Protein AF-W4US09-F1 (afdb_monomer)

Secondary structure (DSSP, 8-state):
---TTTTT--HHHHHHHS-SS-----TT-----HHHHHHHHHHHT--SSS--EEEGGGTT-STT-GGGGEEESSSEEEE-SS-TTTTTS--STTPPEE-HHHHHHIIIII---TTTT-SS----HHHHHHHHHHHHHHHHHHHHHHHTT-HHHHHHHHHHHHHHS-TTTS---GGGTHHHHHHHHHHHHHHHHTT--

Radius of gyration: 19.34 Å; Cα contacts (8 Å, |Δi|>4): 196; chains: 1; bounding box: 47×56×49 Å

Solvent-accessible surface area (backbone atoms only — not comparable to full-atom values): 11657 Å² total; per-residue (Å²): 127,68,50,67,80,52,56,83,50,58,73,68,61,32,61,72,68,51,74,94,65,69,86,78,73,65,80,91,62,91,75,80,50,73,66,44,52,51,52,51,52,52,61,73,70,54,82,71,85,61,86,51,71,44,56,59,86,59,60,82,74,46,90,66,69,56,55,41,26,28,31,35,42,64,74,33,26,37,61,49,76,52,53,28,51,86,41,64,58,20,87,46,92,94,42,59,25,67,34,63,67,55,27,47,48,36,65,72,70,67,57,81,63,86,64,46,66,55,80,92,65,90,70,57,72,68,61,46,54,53,53,22,54,52,45,36,51,47,51,52,51,28,53,52,30,48,76,67,71,34,53,69,61,22,51,53,45,55,54,47,48,47,59,49,50,23,56,92,69,47,65,77,38,70,86,28,34,34,66,61,52,55,65,49,44,61,52,52,55,55,60,55,55,69,76,72,114

Foldseek 3Di:
DDFPQPPPPDDVRSVVVDDPAADFDCPPPPDFDPVNVVVVVCVVPDPPPDWDKDFPVCPCVDPSQQQQQWEDLARITTGHSGRNCVRPQQPDVNDHRYPLVSNLCCLPPPDDLPPLVDPPDDDDPVNLLVLLSSLVSLLVSLVVCVVVVNNVSSVVSVVVNCVSNPCVSRPQDVSSVNVSVVVCVVVVVVVVVVVVD

pLDDT: mean 82.59, std 12.43, range [37.38, 96.38]

Mean predicted aligned error: 7.77 Å

Organism: NCBI:txid1445607

Structure (mmCIF, N/CA/C/O backbone):
data_AF-W4US09-F1
#
_entry.id   AF-W4US09-F1
#
loop_
_atom_site.group_PDB
_atom_site.id
_atom_site.type_symbol
_atom_site.label_atom_id
_atom_site.label_alt_id
_atom_site.label_comp_id
_atom_site.label_asym_id
_atom_site.label_entity_id
_atom_site.label_seq_id
_atom_site.pdbx_PDB_ins_code
_atom_site.Cartn_x
_atom_site.Cartn_y
_atom_site.Cartn_z
_atom_site.occupancy
_atom_site.B_iso_or_equiv
_atom_site.auth_seq_id
_atom_site.auth_comp_id
_atom_site.auth_asym_id
_atom_site.auth_atom_id
_atom_site.pdbx_PDB_model_num
ATOM 1 N N . MET A 1 1 ? -10.034 -4.123 2.411 1.00 78.88 1 MET A N 1
ATOM 2 C CA . MET A 1 1 ? -9.730 -5.170 3.407 1.00 78.88 1 MET A CA 1
ATOM 3 C C . MET A 1 1 ? -10.548 -4.981 4.676 1.00 78.88 1 MET A C 1
ATOM 5 O O . MET A 1 1 ? -10.590 -3.863 5.174 1.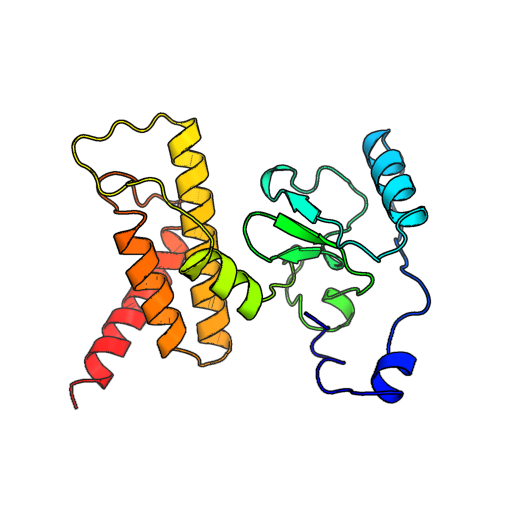00 78.88 1 MET A O 1
ATOM 9 N N . LEU A 1 2 ? -11.190 -6.045 5.169 1.00 83.19 2 LEU A N 1
ATOM 10 C CA . LEU A 1 2 ? -11.670 -6.141 6.555 1.00 83.19 2 LEU A CA 1
ATOM 11 C C . LEU A 1 2 ? -10.558 -6.738 7.433 1.00 83.19 2 LEU A C 1
ATOM 13 O O . LEU A 1 2 ? -9.786 -7.562 6.912 1.00 83.19 2 LEU A O 1
ATOM 17 N N . PRO A 1 3 ? -10.485 -6.392 8.730 1.00 84.75 3 PRO A N 1
ATOM 18 C CA . PRO A 1 3 ? -9.523 -7.004 9.634 1.00 84.75 3 PRO A CA 1
ATOM 19 C C . PRO A 1 3 ? -9.651 -8.528 9.690 1.00 84.75 3 PRO A C 1
ATOM 21 O O . PRO A 1 3 ? -10.753 -9.060 9.544 1.00 84.75 3 PRO A O 1
ATOM 24 N N . ALA A 1 4 ? -8.544 -9.237 9.907 1.00 81.31 4 ALA A N 1
ATOM 25 C CA . ALA A 1 4 ? -8.489 -10.698 9.951 1.00 81.31 4 ALA A CA 1
ATOM 26 C C . ALA A 1 4 ? -9.537 -11.289 10.907 1.00 81.31 4 ALA A C 1
ATOM 28 O O . ALA A 1 4 ? -10.217 -12.253 10.549 1.00 81.31 4 ALA A O 1
ATOM 29 N N . ALA A 1 5 ? -9.730 -10.647 12.064 1.00 82.44 5 ALA A N 1
ATOM 30 C CA . ALA A 1 5 ? -10.693 -11.055 13.082 1.00 82.44 5 ALA A CA 1
ATOM 31 C C . ALA A 1 5 ? -12.146 -11.137 12.580 1.00 82.44 5 ALA A C 1
ATOM 33 O O . ALA A 1 5 ? -12.900 -11.963 13.077 1.00 82.44 5 ALA A O 1
ATOM 34 N N . ILE A 1 6 ? -12.540 -10.333 11.583 1.00 83.75 6 ILE A N 1
ATOM 35 C CA . ILE A 1 6 ? -13.927 -10.292 11.079 1.00 83.75 6 ILE A CA 1
ATOM 36 C C . ILE A 1 6 ? -14.064 -10.566 9.585 1.00 83.75 6 ILE A C 1
ATOM 38 O O . ILE A 1 6 ? -15.170 -10.581 9.055 1.00 83.75 6 ILE A O 1
ATOM 42 N N . ARG A 1 7 ? -12.958 -10.825 8.881 1.00 85.00 7 ARG A N 1
ATOM 43 C CA . ARG A 1 7 ? -12.959 -11.057 7.427 1.00 85.00 7 ARG A CA 1
ATOM 44 C C . ARG A 1 7 ? -13.806 -12.263 7.005 1.00 85.00 7 ARG A C 1
ATOM 46 O O . ARG A 1 7 ? -14.256 -12.310 5.865 1.00 85.00 7 ARG A O 1
ATOM 53 N N . HIS A 1 8 ? -13.991 -13.233 7.897 1.00 85.94 8 HIS A N 1
ATOM 54 C CA . HIS A 1 8 ? -14.777 -14.440 7.647 1.00 85.94 8 HIS A CA 1
ATOM 55 C C . HIS A 1 8 ? -16.288 -14.245 7.872 1.00 85.94 8 HIS A C 1
ATOM 57 O O . HIS A 1 8 ? -17.073 -15.047 7.365 1.00 85.94 8 HIS A O 1
ATOM 63 N N . LEU A 1 9 ? -16.693 -13.193 8.594 1.00 88.94 9 LEU A N 1
ATOM 64 C CA . LEU A 1 9 ? -18.091 -12.914 8.921 1.00 88.94 9 LEU A CA 1
ATOM 65 C C . LEU A 1 9 ? -18.860 -12.396 7.702 1.00 88.94 9 LEU A C 1
ATOM 67 O O . LEU A 1 9 ? -18.300 -11.748 6.812 1.00 88.94 9 LEU A O 1
ATOM 71 N N . LYS A 1 10 ? -20.170 -12.663 7.663 1.00 90.94 10 LYS A N 1
ATOM 72 C CA . LYS A 1 10 ? -21.069 -12.234 6.579 1.00 90.94 10 LYS A CA 1
ATOM 73 C C . LYS A 1 10 ? -22.426 -11.796 7.127 1.00 90.94 10 LYS A C 1
ATOM 75 O O . LYS A 1 10 ? -22.808 -12.165 8.231 1.00 90.94 10 LYS A O 1
ATOM 80 N N . GLY A 1 11 ? -23.169 -11.028 6.330 1.00 91.00 11 GLY A N 1
ATOM 81 C CA . GLY A 1 11 ? -24.542 -10.632 6.658 1.00 91.00 11 GLY A CA 1
ATOM 82 C C . GLY A 1 11 ? -24.635 -9.846 7.967 1.00 91.00 11 GLY A C 1
ATOM 83 O O . GLY A 1 11 ? -23.863 -8.911 8.189 1.00 91.00 11 GLY A O 1
ATOM 84 N N . ASP A 1 12 ? -25.579 -10.228 8.822 1.00 89.31 12 ASP A N 1
ATOM 85 C CA . ASP A 1 12 ? -25.846 -9.528 10.081 1.00 89.31 12 ASP A CA 1
ATOM 86 C C . ASP A 1 12 ? -24.741 -9.731 11.128 1.00 89.31 12 ASP A C 1
ATOM 88 O O . ASP A 1 12 ? -24.473 -8.821 11.907 1.00 89.31 12 ASP A O 1
ATOM 92 N N . GLU A 1 13 ? -24.017 -10.854 11.096 1.00 86.75 13 GLU A N 1
ATOM 93 C CA . GLU A 1 13 ? -22.854 -11.066 11.971 1.00 86.75 13 GLU A CA 1
ATOM 94 C C . GLU A 1 13 ? -21.755 -10.042 11.695 1.00 86.75 13 GLU A C 1
ATOM 96 O O . GLU A 1 13 ? -21.187 -9.468 12.622 1.00 86.75 13 GLU A O 1
ATOM 101 N N . LEU A 1 14 ? -21.490 -9.765 10.413 1.00 86.31 14 LEU A N 1
ATOM 102 C CA . LEU A 1 14 ? -20.533 -8.733 10.034 1.00 86.31 14 LEU A CA 1
ATOM 103 C C . LEU A 1 14 ? -21.013 -7.362 10.509 1.00 86.31 14 LEU A C 1
ATOM 105 O O . LEU A 1 14 ? -20.221 -6.628 11.082 1.00 86.31 14 LEU A O 1
ATOM 109 N N . ARG A 1 15 ? -22.294 -7.030 10.300 1.00 85.38 15 ARG A N 1
ATOM 110 C CA . ARG A 1 15 ? -22.869 -5.744 10.731 1.00 85.38 15 ARG A CA 1
ATOM 111 C C . ARG A 1 15 ? -22.707 -5.523 12.231 1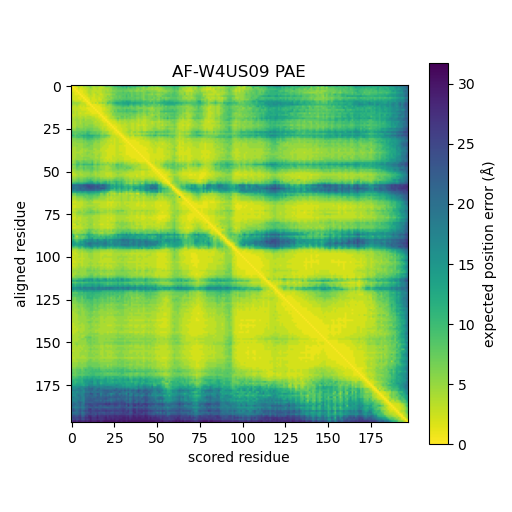.00 85.38 15 ARG A C 1
ATOM 113 O O . ARG A 1 15 ? -22.274 -4.450 12.623 1.00 85.38 15 ARG A O 1
ATOM 120 N N . ASN A 1 16 ? -22.985 -6.547 13.032 1.00 86.56 16 ASN A N 1
ATOM 121 C CA . ASN A 1 16 ? -22.852 -6.491 14.487 1.00 86.56 16 ASN A CA 1
ATOM 122 C C . ASN A 1 16 ? -21.392 -6.406 14.952 1.00 86.56 16 ASN A C 1
ATOM 124 O O . ASN A 1 16 ? -21.124 -5.938 16.053 1.00 86.56 16 ASN A O 1
ATOM 128 N N . ALA A 1 17 ? -20.451 -6.875 14.132 1.00 85.31 17 ALA A N 1
ATOM 129 C CA . ALA A 1 17 ? -19.028 -6.810 14.429 1.00 85.31 17 ALA A CA 1
ATOM 130 C C . ALA A 1 17 ? -18.364 -5.507 13.950 1.00 85.31 17 ALA A C 1
ATOM 132 O O . ALA A 1 17 ? -17.192 -5.285 14.247 1.00 85.31 17 ALA A O 1
ATOM 133 N N . LEU A 1 18 ? -19.059 -4.647 13.197 1.00 84.38 18 LEU A N 1
ATOM 134 C CA . LEU A 1 18 ? -18.522 -3.344 12.811 1.00 84.38 18 LEU A CA 1
ATOM 135 C C . LEU A 1 18 ? -18.531 -2.393 14.019 1.00 84.38 18 LEU A C 1
ATOM 137 O O . LEU A 1 18 ? -19.509 -2.362 14.760 1.00 84.38 18 LEU A O 1
ATOM 141 N N . PRO A 1 19 ? -17.470 -1.596 14.227 1.00 83.12 19 PRO A N 1
ATOM 142 C CA . PRO A 1 19 ? -17.460 -0.617 15.303 1.00 83.12 19 PRO A CA 1
ATOM 143 C C . PRO A 1 19 ? -18.468 0.505 15.022 1.00 83.12 19 PRO A C 1
ATOM 145 O O . PRO A 1 19 ? -18.463 1.087 13.937 1.00 83.12 19 PRO A O 1
ATOM 148 N N . ASP A 1 20 ? -19.268 0.865 16.028 1.00 84.25 20 ASP A N 1
ATOM 149 C CA . ASP A 1 20 ? -20.229 1.979 15.939 1.00 84.25 20 ASP A CA 1
ATOM 150 C C . ASP A 1 20 ? -19.542 3.345 15.780 1.00 84.25 20 ASP A C 1
ATOM 152 O O . ASP A 1 20 ? -20.119 4.293 15.247 1.00 84.25 20 ASP A O 1
ATOM 156 N N . ARG A 1 21 ? -18.306 3.470 16.280 1.00 84.12 21 ARG A N 1
ATOM 157 C CA . ARG A 1 21 ? -17.512 4.702 16.232 1.00 84.12 21 ARG A CA 1
ATOM 158 C C . ARG A 1 21 ? -16.025 4.411 16.088 1.00 84.12 21 ARG A C 1
ATOM 160 O O . ARG A 1 21 ? -15.523 3.404 16.581 1.00 84.12 21 ARG A O 1
ATOM 167 N N . MET A 1 22 ? -15.317 5.350 15.472 1.00 83.88 22 MET A N 1
ATOM 168 C CA . MET A 1 22 ? -13.858 5.379 15.436 1.00 83.88 22 MET A CA 1
ATOM 169 C C . MET A 1 22 ? -13.336 6.191 16.627 1.00 83.88 22 MET A C 1
ATOM 171 O O . MET A 1 22 ? -13.735 7.339 16.817 1.00 83.88 22 MET A O 1
ATOM 175 N N . GLU A 1 23 ? -12.435 5.614 17.422 1.00 84.19 23 GLU A N 1
ATOM 176 C CA . GLU A 1 23 ? -11.836 6.288 18.579 1.00 84.19 23 GLU A CA 1
ATOM 177 C C . GLU A 1 23 ? -10.388 6.688 18.292 1.00 84.19 23 GLU A C 1
ATOM 179 O O . GLU A 1 23 ? -9.525 5.846 18.054 1.00 84.19 23 GLU A O 1
ATOM 184 N N . ILE A 1 24 ? -10.106 7.991 18.348 1.00 85.38 24 ILE A N 1
ATOM 185 C CA . ILE A 1 24 ? -8.758 8.539 18.170 1.00 85.38 24 ILE A CA 1
ATOM 186 C C . ILE A 1 24 ? -8.282 9.065 19.523 1.00 85.38 24 ILE A C 1
ATOM 188 O O . ILE A 1 24 ? -8.790 10.062 20.038 1.00 85.38 24 ILE A O 1
ATOM 192 N N . SER A 1 25 ? -7.300 8.391 20.125 1.00 84.38 25 SER A N 1
ATOM 193 C CA . SER A 1 25 ? -6.774 8.804 21.426 1.00 84.38 25 SER A CA 1
ATOM 194 C C . SER A 1 25 ? -5.811 9.981 21.290 1.00 84.38 25 SER A C 1
ATOM 196 O O . SER A 1 25 ? -4.712 9.846 20.757 1.00 84.38 25 SER A O 1
ATOM 198 N N . LEU A 1 26 ? -6.176 11.120 21.881 1.00 85.81 26 LEU A N 1
ATOM 199 C CA . LEU A 1 26 ? -5.291 12.285 22.010 1.00 85.81 26 LEU A CA 1
ATOM 200 C C . LEU A 1 26 ? -4.401 12.218 23.267 1.00 85.81 26 LEU A C 1
ATOM 202 O O . LEU A 1 26 ? -3.737 13.189 23.637 1.00 85.81 26 LEU A O 1
ATOM 206 N N . LYS A 1 27 ? -4.383 11.077 23.968 1.00 84.50 27 LYS A N 1
ATOM 207 C CA . LYS A 1 27 ? -3.651 10.923 25.229 1.00 84.50 27 LYS A CA 1
ATOM 208 C C . LYS A 1 27 ? -2.150 11.134 25.016 1.00 84.50 27 LYS A C 1
ATOM 210 O O . LYS A 1 27 ? -1.517 10.497 24.176 1.00 84.50 27 LYS A O 1
ATOM 215 N N . GLY A 1 28 ? -1.568 12.010 25.835 1.00 82.88 28 GLY A N 1
ATOM 216 C CA . GLY A 1 28 ? -0.148 12.365 25.765 1.00 82.88 28 GLY A CA 1
ATOM 217 C C . GLY A 1 28 ? 0.183 13.433 24.719 1.00 82.88 28 GLY A C 1
ATOM 218 O O . GLY A 1 28 ? 1.345 13.826 24.610 1.00 82.88 28 GLY A O 1
ATOM 219 N N . MET A 1 29 ? -0.808 13.945 23.986 1.00 83.94 29 MET A N 1
ATOM 220 C CA . MET A 1 29 ? -0.628 15.091 23.101 1.00 83.94 29 MET A CA 1
ATOM 221 C C . MET A 1 29 ? -0.829 16.393 23.876 1.00 83.94 29 MET A C 1
ATOM 223 O O . MET A 1 29 ? -1.838 16.585 24.546 1.00 83.94 29 MET A O 1
ATOM 227 N N . ARG A 1 30 ? 0.151 17.297 23.787 1.00 85.25 30 ARG A N 1
ATOM 228 C CA . ARG A 1 30 ? 0.111 18.616 24.446 1.00 85.25 30 ARG A CA 1
ATOM 229 C C . ARG A 1 30 ? -0.337 19.748 23.520 1.00 85.25 30 ARG A C 1
ATOM 231 O O . ARG A 1 30 ? -0.627 20.837 23.993 1.00 85.25 30 ARG A O 1
ATOM 238 N N . MET A 1 31 ? -0.336 19.510 22.210 1.00 86.31 31 MET A N 1
ATOM 239 C CA . MET A 1 31 ? -0.662 20.503 21.191 1.00 86.31 31 MET A CA 1
ATOM 240 C C . MET A 1 31 ? -1.219 19.799 19.955 1.00 86.31 31 MET A C 1
ATOM 242 O O . MET A 1 31 ? -0.689 18.763 19.550 1.00 86.31 31 MET A O 1
ATOM 246 N N . LEU A 1 32 ? -2.249 20.399 19.362 1.00 87.56 32 LEU A N 1
ATOM 247 C CA . LEU A 1 32 ? -2.746 20.078 18.029 1.00 87.56 32 LEU A CA 1
ATOM 248 C C . LEU A 1 32 ? -2.312 21.181 17.069 1.00 87.56 32 LEU A C 1
ATOM 250 O O . LEU A 1 32 ? -2.460 22.368 17.363 1.00 87.56 32 LEU A O 1
ATOM 254 N N . THR A 1 33 ? -1.763 20.794 15.925 1.00 88.62 33 THR A N 1
ATOM 255 C CA . THR A 1 33 ? -1.457 21.732 14.845 1.00 88.62 33 THR A CA 1
ATOM 256 C C . THR A 1 33 ? -2.701 21.991 13.996 1.00 88.62 33 THR A C 1
ATOM 258 O O . THR A 1 33 ? -3.678 21.244 14.045 1.00 88.62 33 THR A O 1
ATOM 261 N N . LYS A 1 34 ? -2.661 23.028 13.150 1.00 88.94 34 LYS A N 1
ATOM 262 C CA . LYS A 1 34 ? -3.729 23.273 12.165 1.00 88.94 34 LYS A CA 1
ATOM 263 C C . LYS A 1 34 ? -3.942 22.077 11.230 1.00 88.94 34 LYS A C 1
ATOM 265 O O . LYS A 1 34 ? -5.067 21.825 10.819 1.00 88.94 34 LYS A O 1
ATOM 270 N N . VAL A 1 35 ? -2.872 21.342 10.920 1.00 86.69 35 VAL A N 1
ATOM 271 C CA . VAL A 1 35 ? -2.941 20.139 10.083 1.00 86.69 35 VAL A CA 1
ATOM 272 C C . VAL A 1 35 ? -3.667 19.012 10.817 1.00 86.69 35 VAL A C 1
ATOM 274 O O . VAL A 1 35 ? -4.521 18.368 10.220 1.00 86.69 35 VAL A O 1
ATOM 277 N N . ASP A 1 36 ? -3.399 18.819 12.113 1.00 86.94 36 ASP A N 1
ATOM 278 C CA . ASP A 1 36 ? -4.111 17.816 12.918 1.00 86.94 36 ASP A CA 1
ATOM 279 C C . ASP A 1 36 ? -5.613 18.131 12.993 1.00 86.94 36 ASP A C 1
ATOM 281 O O . ASP A 1 36 ? -6.439 17.247 12.784 1.00 86.94 36 ASP A O 1
ATOM 285 N N . LEU A 1 37 ? -5.974 19.399 13.222 1.00 89.50 37 LEU A N 1
ATOM 286 C CA . LEU A 1 37 ? -7.376 19.829 13.249 1.00 89.50 37 LEU A CA 1
ATOM 287 C C . LEU A 1 37 ? -8.071 19.621 11.902 1.00 89.50 37 LEU A C 1
ATOM 289 O O . LEU A 1 37 ? -9.195 19.137 11.875 1.00 89.50 37 LEU A O 1
ATOM 293 N N . LEU A 1 38 ? -7.398 19.928 10.789 1.00 89.75 38 LEU A N 1
ATOM 294 C CA . LEU A 1 38 ? -7.940 19.687 9.453 1.00 89.75 38 LEU A CA 1
ATOM 295 C C . LEU A 1 38 ? -8.214 18.197 9.212 1.00 89.75 38 LEU A C 1
ATOM 297 O O . LEU A 1 38 ? -9.260 17.848 8.674 1.00 89.75 38 LEU A O 1
ATOM 301 N N . VAL A 1 39 ? -7.291 17.315 9.609 1.00 88.62 39 VAL A N 1
ATOM 302 C CA . VAL A 1 39 ? -7.482 15.864 9.468 1.00 88.62 39 VAL A CA 1
ATOM 303 C C . VAL A 1 39 ? -8.665 15.388 10.311 1.00 88.62 39 VAL A C 1
ATOM 305 O O . VAL A 1 39 ? -9.492 14.632 9.808 1.00 88.62 39 VAL A O 1
ATOM 308 N N . LEU A 1 40 ? -8.784 15.853 11.558 1.00 89.19 40 LEU A N 1
ATOM 309 C CA . LEU A 1 40 ? -9.923 15.522 12.419 1.00 89.19 40 LEU A CA 1
ATOM 310 C C . LEU A 1 40 ? -11.250 16.028 11.840 1.00 89.19 40 LEU A C 1
ATOM 312 O O . LEU A 1 40 ? -12.222 15.281 11.842 1.00 89.19 40 LEU A O 1
ATOM 316 N N . GLU A 1 41 ? -11.280 17.245 11.296 1.00 91.19 41 GLU A N 1
ATOM 317 C CA . GLU A 1 41 ? -12.468 17.827 10.661 1.00 91.19 41 GLU A CA 1
ATOM 318 C C . GLU A 1 41 ? -12.914 17.009 9.441 1.00 91.19 41 GLU A C 1
ATOM 320 O O . GLU A 1 41 ? -14.097 16.698 9.289 1.00 91.19 41 GLU A O 1
ATOM 325 N N . VAL A 1 42 ? -11.964 16.606 8.588 1.00 90.19 42 VAL A N 1
ATOM 326 C CA . VAL A 1 42 ? -12.242 15.744 7.431 1.00 90.19 42 VAL A CA 1
ATOM 327 C C . VAL A 1 42 ? -12.788 14.392 7.882 1.00 90.19 42 VAL A C 1
ATOM 329 O O . VAL A 1 42 ? -13.753 13.910 7.298 1.00 90.19 42 VAL A O 1
ATOM 332 N N . LEU A 1 43 ? -12.201 13.780 8.916 1.00 88.50 43 LEU A N 1
ATOM 333 C CA . LEU A 1 43 ? -12.658 12.488 9.434 1.00 88.50 43 LEU A CA 1
ATOM 334 C C . LEU A 1 43 ? -14.048 12.579 10.077 1.00 88.50 43 LEU A C 1
ATOM 336 O O . LEU A 1 43 ? -14.861 11.683 9.870 1.00 88.50 43 LEU A O 1
ATOM 340 N N . ALA A 1 44 ? -14.337 13.656 10.811 1.00 89.12 44 ALA A N 1
ATOM 341 C CA . ALA A 1 44 ? -15.621 13.864 11.478 1.00 89.12 44 ALA A CA 1
ATOM 342 C C . ALA A 1 44 ? -16.779 14.092 10.492 1.00 89.12 44 ALA A C 1
ATOM 344 O O . ALA A 1 44 ? -17.896 13.653 10.752 1.00 89.12 44 ALA A O 1
ATOM 345 N N . ASN A 1 45 ? -16.510 14.741 9.355 1.00 89.38 45 ASN A N 1
ATOM 346 C CA . ASN A 1 45 ? -17.518 15.049 8.334 1.00 89.38 45 ASN A CA 1
ATOM 347 C C . ASN A 1 45 ? -17.505 14.073 7.143 1.00 89.38 45 ASN A C 1
ATOM 349 O O . ASN A 1 45 ? -18.221 14.277 6.161 1.00 89.38 45 ASN A O 1
ATOM 353 N N . CYS A 1 46 ? -16.687 13.020 7.190 1.00 85.75 46 CYS A N 1
ATOM 354 C CA . CYS A 1 46 ? -16.637 12.021 6.130 1.00 85.75 46 CYS A CA 1
ATOM 355 C C . CYS A 1 46 ? -17.900 11.150 6.166 1.00 85.75 46 CYS A C 1
ATOM 357 O O . CYS A 1 46 ? -18.183 1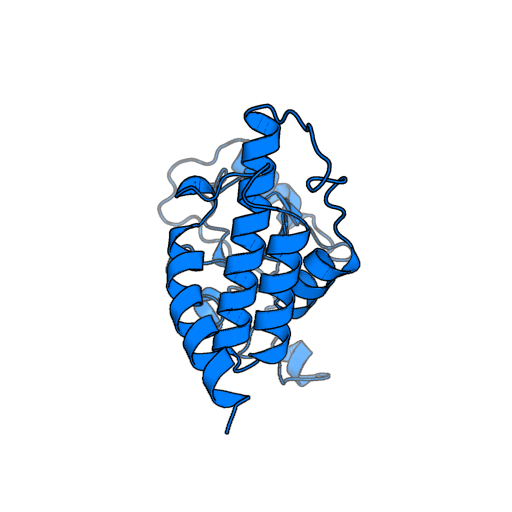0.491 7.164 1.00 85.75 46 CYS A O 1
ATOM 359 N N . ASN A 1 47 ? -18.638 11.093 5.056 1.00 83.25 47 ASN A N 1
ATOM 360 C CA . ASN A 1 47 ? -19.837 10.261 4.923 1.00 83.25 47 ASN A CA 1
ATOM 361 C C . ASN A 1 47 ? -19.540 8.814 4.472 1.00 83.25 47 ASN A C 1
ATOM 363 O O . ASN A 1 47 ? -20.468 8.057 4.211 1.00 83.25 47 ASN A O 1
ATOM 367 N N . TRP A 1 48 ? -18.261 8.430 4.356 1.00 79.69 48 TRP A N 1
ATOM 368 C CA . TRP A 1 48 ? -17.759 7.093 3.983 1.00 79.69 48 TRP A CA 1
ATOM 369 C C . TRP A 1 48 ? -18.276 6.496 2.659 1.00 79.69 48 TRP A C 1
ATOM 371 O O . TRP A 1 48 ? -17.878 5.390 2.298 1.00 79.69 48 TRP A O 1
ATOM 381 N N . GLU A 1 49 ? -19.079 7.229 1.882 1.00 85.44 49 GLU A N 1
ATOM 382 C CA . GLU A 1 49 ? -19.515 6.834 0.535 1.00 85.44 49 GLU A CA 1
ATOM 383 C C . GLU A 1 49 ? -18.333 6.748 -0.435 1.00 85.44 49 GLU A C 1
ATOM 385 O O . GLU A 1 49 ? -18.311 5.926 -1.353 1.00 85.44 49 GLU A O 1
ATOM 390 N N . ARG A 1 50 ? -17.321 7.596 -0.219 1.00 85.50 50 ARG A N 1
ATOM 391 C CA . ARG A 1 50 ? -16.069 7.598 -0.973 1.00 85.50 50 ARG A CA 1
ATOM 392 C C . ARG A 1 50 ? -14.907 7.277 -0.036 1.00 85.50 50 ARG A C 1
ATOM 394 O O . ARG A 1 50 ? -14.780 7.911 1.011 1.00 85.50 50 ARG A O 1
ATOM 401 N N . PRO A 1 51 ? -14.028 6.329 -0.400 1.00 88.56 51 PRO A N 1
ATOM 402 C CA . PRO A 1 51 ? -12.874 6.005 0.423 1.00 88.56 51 PRO A CA 1
ATOM 403 C C . PRO A 1 51 ? -11.907 7.193 0.489 1.00 88.56 51 PRO A C 1
ATOM 405 O O . PRO A 1 51 ? -11.502 7.738 -0.540 1.00 88.56 51 PRO A O 1
ATOM 408 N N . LEU A 1 52 ? -11.517 7.569 1.706 1.00 90.00 52 LEU A N 1
ATOM 409 C CA . LEU A 1 52 ? -10.509 8.595 1.952 1.00 90.00 52 LEU A CA 1
ATOM 410 C C . LEU A 1 52 ? -9.109 7.977 1.862 1.00 90.00 52 LEU A C 1
ATOM 412 O O . LEU A 1 52 ? -8.855 6.920 2.446 1.00 90.00 52 LEU A O 1
ATOM 416 N N . TYR A 1 53 ? -8.197 8.647 1.156 1.00 90.19 53 TYR A N 1
ATOM 417 C CA . TYR A 1 53 ? -6.815 8.202 0.987 1.00 90.19 53 TYR A CA 1
ATOM 418 C C . TYR A 1 53 ? -5.811 9.276 1.401 1.00 90.19 53 TYR A C 1
ATOM 420 O O . TYR A 1 53 ? -6.039 10.468 1.208 1.00 90.19 53 TYR A O 1
ATOM 428 N N . MET A 1 54 ? -4.660 8.829 1.897 1.00 87.31 54 MET A N 1
ATOM 429 C CA . MET A 1 54 ? -3.480 9.646 2.157 1.00 87.31 54 MET A CA 1
ATOM 430 C C . MET A 1 54 ? -2.299 9.120 1.344 1.00 87.31 54 MET A C 1
ATOM 432 O O . MET A 1 54 ? -2.076 7.914 1.271 1.00 87.31 54 MET A O 1
ATOM 436 N N . ALA A 1 55 ? -1.526 10.009 0.725 1.00 87.44 55 ALA A N 1
ATOM 437 C CA . ALA A 1 55 ? -0.347 9.602 -0.032 1.00 87.44 55 ALA A CA 1
ATOM 438 C C . ALA A 1 55 ? 0.779 9.127 0.898 1.00 87.44 55 ALA A C 1
ATOM 440 O O . ALA A 1 55 ? 1.016 9.713 1.954 1.00 87.44 55 ALA A O 1
ATOM 441 N N . ILE A 1 56 ? 1.534 8.112 0.469 1.00 81.88 56 ILE A N 1
ATOM 442 C CA . ILE A 1 56 ? 2.650 7.548 1.248 1.00 81.88 56 ILE A CA 1
ATOM 443 C C . ILE A 1 56 ? 3.751 8.572 1.565 1.00 81.88 56 ILE A C 1
ATOM 445 O O . ILE A 1 56 ? 4.430 8.469 2.583 1.00 81.88 56 ILE A O 1
ATOM 449 N N . SER A 1 57 ? 3.911 9.580 0.705 1.00 75.44 57 SER A N 1
ATOM 450 C CA . SER A 1 57 ? 4.900 10.652 0.847 1.00 75.44 57 SER A CA 1
ATOM 451 C C . SER A 1 57 ? 4.549 11.671 1.925 1.00 75.44 57 SER A C 1
ATOM 453 O O . SER A 1 57 ? 5.428 12.410 2.358 1.00 75.44 57 SER A O 1
ATOM 455 N N . VAL A 1 58 ? 3.283 11.730 2.345 1.00 69.75 58 VAL A N 1
ATOM 456 C CA . VAL A 1 58 ? 2.848 12.646 3.403 1.00 69.75 58 VAL A CA 1
ATOM 457 C C . VAL A 1 58 ? 3.350 12.152 4.761 1.00 69.75 58 VAL A C 1
ATOM 459 O O . VAL A 1 58 ? 3.492 12.958 5.663 1.00 69.75 58 VAL A O 1
ATOM 462 N N . GLY A 1 59 ? 3.734 10.878 4.906 1.00 59.25 59 GLY A N 1
ATOM 463 C CA . GLY A 1 59 ? 4.295 10.347 6.152 1.00 59.25 59 GLY A CA 1
ATOM 464 C C . GLY A 1 59 ? 3.396 10.584 7.374 1.00 59.25 59 GLY A C 1
ATOM 465 O O . GLY A 1 59 ? 2.243 10.998 7.256 1.00 59.25 59 GLY A O 1
ATOM 466 N N . ALA A 1 60 ? 3.936 10.365 8.574 1.00 60.50 60 ALA A N 1
ATOM 467 C CA . ALA A 1 60 ? 3.269 10.700 9.835 1.00 60.50 60 ALA A CA 1
ATOM 468 C C . ALA A 1 60 ? 3.274 12.225 10.087 1.00 60.50 60 ALA A C 1
ATOM 470 O O . ALA A 1 60 ? 3.742 12.699 11.121 1.00 60.50 60 ALA A O 1
ATOM 471 N N . VAL A 1 61 ? 2.806 13.024 9.117 1.00 50.84 61 VAL A N 1
ATOM 472 C CA . VAL A 1 61 ? 2.681 14.490 9.244 1.00 50.84 61 VAL A CA 1
ATOM 473 C C . VAL A 1 61 ? 1.757 14.867 10.397 1.00 50.84 61 VAL A C 1
ATOM 475 O O . VAL A 1 61 ? 1.920 15.927 10.998 1.00 50.84 61 VAL A O 1
ATOM 478 N N . SER A 1 62 ? 0.832 13.979 10.750 1.00 61.19 62 SER A N 1
ATOM 479 C CA . SER A 1 62 ? -0.009 14.143 11.917 1.00 61.19 62 SER A CA 1
ATOM 480 C C . SER A 1 62 ? 0.473 13.285 13.083 1.00 61.19 62 SER A C 1
ATOM 482 O O . SER A 1 62 ? 0.694 12.081 12.951 1.00 61.19 62 SER A O 1
ATOM 484 N N . LYS A 1 63 ? 0.563 13.899 14.268 1.00 65.62 63 LYS A N 1
ATOM 485 C CA . LYS A 1 63 ? 0.861 13.192 15.527 1.00 65.62 63 LYS A CA 1
ATOM 486 C C . LYS A 1 63 ? -0.339 12.408 16.068 1.00 65.62 63 LYS A C 1
ATOM 488 O O . LYS A 1 63 ? -0.236 11.834 17.150 1.00 65.62 63 LYS A O 1
ATOM 493 N N . LEU A 1 64 ? -1.450 12.364 15.328 1.00 74.69 64 LEU A N 1
ATOM 494 C CA . LEU A 1 64 ? -2.704 11.712 15.714 1.00 74.69 64 LEU A CA 1
ATOM 495 C C . LEU A 1 64 ? -2.628 10.174 15.766 1.00 74.69 64 LEU A C 1
ATOM 497 O O . LEU A 1 64 ? -3.636 9.544 16.066 1.00 74.69 64 LEU A O 1
ATOM 501 N N . LYS A 1 65 ? -1.458 9.565 15.505 1.00 77.06 65 LYS A N 1
ATOM 502 C CA . LYS A 1 65 ? -1.229 8.105 15.566 1.00 77.06 65 LYS A CA 1
ATOM 503 C C . LYS A 1 65 ? -2.264 7.315 14.756 1.00 77.06 65 LYS A C 1
ATOM 505 O O . LYS A 1 65 ? -2.773 6.289 15.197 1.00 77.06 65 LYS A O 1
ATOM 510 N N . LEU A 1 66 ? -2.586 7.816 13.564 1.00 82.69 66 LEU A N 1
ATOM 511 C CA . LEU A 1 66 ? -3.607 7.225 12.699 1.00 82.69 66 LEU A CA 1
ATOM 512 C C . LEU A 1 66 ? -3.108 5.992 11.936 1.00 82.69 66 LEU A C 1
ATOM 514 O O . LEU A 1 66 ? -3.878 5.399 11.190 1.00 82.69 66 LEU A O 1
ATOM 518 N N . ASP A 1 67 ? -1.850 5.590 12.130 1.00 79.75 67 ASP A N 1
ATOM 519 C CA . ASP A 1 67 ? -1.211 4.478 11.417 1.00 79.75 67 ASP A CA 1
ATOM 520 C C . ASP A 1 67 ? -2.009 3.171 11.538 1.00 79.75 67 ASP A C 1
ATOM 522 O O . ASP A 1 67 ? -2.124 2.418 10.572 1.00 79.75 67 ASP A O 1
ATOM 526 N N . ASN A 1 68 ? -2.652 2.957 12.690 1.00 84.75 68 ASN A N 1
ATOM 527 C CA . ASN A 1 68 ? -3.488 1.788 12.964 1.00 84.75 68 ASN A CA 1
ATOM 528 C C . ASN A 1 68 ? -4.768 1.732 12.121 1.00 84.75 68 ASN A C 1
ATOM 530 O O . ASN A 1 68 ? -5.347 0.661 11.976 1.00 84.75 68 ASN A O 1
ATOM 534 N N . PHE A 1 69 ? -5.205 2.864 11.572 1.00 87.00 69 PHE A N 1
ATOM 535 C CA . PHE A 1 69 ? -6.433 3.008 10.786 1.00 87.00 69 PHE A CA 1
ATOM 536 C C . PHE A 1 69 ? -6.173 3.034 9.278 1.00 87.00 69 PHE A C 1
ATOM 538 O O . PHE A 1 69 ? -7.106 3.165 8.480 1.00 87.00 69 PHE A O 1
ATOM 545 N N . LEU A 1 70 ? -4.908 2.923 8.875 1.00 88.19 70 LEU A N 1
ATOM 546 C CA . LEU A 1 70 ? -4.463 3.041 7.497 1.00 88.19 70 LEU A CA 1
ATOM 547 C C . LEU A 1 70 ? -4.171 1.667 6.886 1.00 88.19 70 LEU A C 1
ATOM 549 O O . LEU A 1 70 ? -3.455 0.840 7.451 1.00 88.19 70 LEU A O 1
ATOM 553 N N . VAL A 1 71 ? -4.693 1.452 5.677 1.00 90.00 71 VAL A N 1
ATOM 554 C CA . VAL A 1 71 ? -4.437 0.257 4.863 1.00 90.00 71 VAL A CA 1
ATOM 555 C C . VAL A 1 71 ? -3.673 0.643 3.610 1.00 90.00 71 VAL A C 1
ATOM 557 O O . VAL A 1 71 ? -4.154 1.432 2.801 1.00 90.00 71 VAL A O 1
ATOM 560 N N . MET A 1 72 ? -2.494 0.066 3.417 1.00 90.62 72 MET A N 1
ATOM 561 C CA . MET A 1 72 ? -1.690 0.231 2.214 1.00 90.62 72 MET A CA 1
ATOM 562 C C . MET A 1 72 ? -2.349 -0.475 1.029 1.00 90.62 72 MET A C 1
ATOM 564 O O . MET A 1 72 ? -2.552 -1.689 1.059 1.00 90.62 72 MET A O 1
ATOM 568 N N . GLU A 1 73 ? -2.632 0.286 -0.028 1.00 92.81 73 GLU A N 1
ATOM 569 C CA . GLU A 1 73 ? -3.151 -0.232 -1.304 1.00 92.81 73 GLU A CA 1
ATOM 570 C C . GLU A 1 73 ? -2.245 0.154 -2.488 1.00 92.81 73 GLU A C 1
ATOM 572 O O . GLU A 1 73 ? -2.616 -0.008 -3.645 1.00 92.81 73 GLU A O 1
ATOM 577 N N . GLY A 1 74 ? -1.049 0.684 -2.220 1.00 92.50 74 GLY A N 1
ATOM 578 C CA . GLY A 1 74 ? -0.090 1.130 -3.230 1.00 92.50 74 GLY A CA 1
ATOM 579 C C . GLY A 1 74 ? 0.699 2.324 -2.725 1.00 92.50 74 GLY A C 1
ATOM 580 O O . GLY A 1 74 ? 1.124 2.358 -1.573 1.00 92.50 74 GLY A O 1
ATOM 581 N N . LEU A 1 75 ? 0.836 3.348 -3.566 1.00 91.12 75 LEU A N 1
ATOM 582 C CA . LEU A 1 75 ? 1.389 4.650 -3.170 1.00 91.12 75 LEU A CA 1
ATOM 583 C C . LEU A 1 75 ? 0.428 5.498 -2.315 1.00 91.12 75 LEU A C 1
ATOM 585 O O . LEU A 1 75 ? 0.706 6.666 -2.033 1.00 91.12 75 LEU A O 1
ATOM 589 N N . ALA A 1 76 ? -0.697 4.921 -1.903 1.00 91.12 76 ALA A N 1
ATOM 590 C CA . ALA A 1 76 ? -1.684 5.551 -1.051 1.00 91.12 76 ALA A CA 1
ATOM 591 C C . ALA A 1 76 ? -2.150 4.586 0.046 1.00 91.12 76 ALA A C 1
ATOM 593 O O . ALA A 1 76 ? -2.269 3.374 -0.163 1.00 91.12 76 ALA A O 1
ATOM 594 N N . TYR A 1 77 ? -2.443 5.163 1.203 1.00 90.06 77 TYR A N 1
ATOM 595 C CA . TYR A 1 77 ? -3.070 4.515 2.338 1.00 90.06 77 TYR A CA 1
ATOM 596 C C . TYR A 1 77 ? -4.551 4.870 2.373 1.00 90.06 77 TYR A C 1
ATOM 598 O O . TYR A 1 77 ? -4.893 6.050 2.365 1.00 90.06 77 TYR A O 1
ATOM 606 N N . ARG A 1 78 ? -5.432 3.873 2.426 1.00 90.75 78 ARG A N 1
ATOM 607 C CA . ARG A 1 78 ? -6.867 4.067 2.643 1.00 90.75 78 ARG A CA 1
ATOM 608 C C . ARG A 1 78 ? -7.155 4.177 4.134 1.00 90.75 78 ARG A C 1
ATOM 610 O O . ARG A 1 78 ? -6.730 3.310 4.895 1.00 90.75 78 ARG A O 1
ATOM 617 N N . PHE A 1 79 ? -7.936 5.174 4.529 1.00 88.81 79 PHE A N 1
ATOM 618 C CA . PHE A 1 79 ? -8.489 5.258 5.878 1.00 88.81 79 PHE A CA 1
ATOM 619 C C . PHE A 1 79 ? -9.604 4.244 6.090 1.00 88.81 79 PHE A C 1
ATOM 621 O O . PHE A 1 79 ? -10.448 4.017 5.218 1.00 88.81 79 PHE A O 1
ATOM 628 N N . THR A 1 80 ? -9.628 3.660 7.281 1.00 87.81 80 THR A N 1
ATOM 629 C CA . THR A 1 80 ? -10.684 2.755 7.717 1.00 87.81 80 THR A CA 1
ATOM 630 C C . THR A 1 80 ? -11.015 3.000 9.185 1.00 87.81 80 THR A C 1
ATOM 632 O O . THR A 1 80 ? -10.131 3.408 9.932 1.00 87.81 80 THR A O 1
ATOM 635 N N . PRO A 1 81 ? -12.242 2.697 9.629 1.00 85.44 81 PRO A N 1
ATOM 636 C CA . PRO A 1 81 ? -12.625 2.850 11.031 1.00 85.44 81 PRO A CA 1
ATOM 637 C C . PRO A 1 81 ? -12.057 1.749 11.947 1.00 85.44 81 PRO A C 1
ATOM 639 O O . PRO A 1 81 ? -12.353 1.737 13.138 1.00 85.44 81 PRO A O 1
ATOM 642 N N . PHE A 1 82 ? -11.269 0.809 11.415 1.00 86.44 82 PHE A N 1
ATOM 643 C CA . PHE A 1 82 ? -10.740 -0.326 12.166 1.00 86.44 82 PHE A CA 1
ATOM 644 C C . PHE A 1 82 ? -9.338 -0.041 12.694 1.00 86.44 82 PHE A C 1
ATOM 646 O O . PHE A 1 82 ? -8.477 0.405 11.938 1.00 86.44 82 PHE A O 1
ATOM 653 N N . ASP A 1 83 ? -9.093 -0.374 13.960 1.00 85.75 83 ASP A N 1
ATOM 654 C CA . ASP A 1 83 ? -7.747 -0.392 14.531 1.00 85.75 83 ASP A CA 1
ATOM 655 C C . ASP A 1 83 ? -7.073 -1.736 14.200 1.00 85.75 83 ASP A C 1
ATOM 657 O O . ASP A 1 83 ? -7.243 -2.735 14.898 1.00 85.75 83 ASP A O 1
ATOM 661 N N . TYR A 1 84 ? -6.292 -1.794 13.123 1.00 84.81 84 TYR A N 1
ATOM 662 C CA . TYR A 1 84 ? -5.650 -3.041 12.690 1.00 84.81 84 TYR A CA 1
ATOM 663 C C . TYR A 1 84 ? -4.582 -3.571 13.652 1.00 84.81 84 TYR A C 1
ATOM 665 O O . TYR A 1 84 ? -4.204 -4.740 13.533 1.00 84.81 84 TYR A O 1
ATOM 673 N N . GLN A 1 85 ? -4.100 -2.764 14.602 1.00 80.69 85 GLN A N 1
ATOM 674 C CA . GLN A 1 85 ? -3.193 -3.242 15.644 1.00 80.69 85 GLN A CA 1
ATOM 675 C C . GLN A 1 85 ? -3.963 -4.072 16.671 1.00 80.69 85 GLN A C 1
ATOM 677 O O . GLN A 1 85 ? -3.528 -5.161 17.039 1.00 80.69 85 GLN A O 1
ATOM 682 N N . GLN A 1 86 ? -5.132 -3.590 17.095 1.00 78.19 86 GLN A N 1
ATOM 683 C CA . GLN A 1 86 ? -6.002 -4.331 18.010 1.00 78.19 86 GLN A CA 1
ATOM 684 C C . GLN A 1 86 ? -6.621 -5.571 17.344 1.00 78.19 86 GLN A C 1
ATOM 686 O O . GLN A 1 86 ? -6.868 -6.571 18.012 1.00 78.19 86 GLN A O 1
ATOM 691 N N . TRP A 1 87 ? -6.843 -5.525 16.027 1.00 75.94 87 TRP A N 1
ATOM 692 C CA . TRP A 1 87 ? -7.567 -6.566 15.285 1.00 75.94 87 TRP A CA 1
ATOM 693 C C . TRP A 1 87 ? -6.655 -7.576 14.562 1.00 75.94 87 TRP A C 1
ATOM 695 O O . TRP A 1 87 ? -7.151 -8.501 13.916 1.00 75.94 87 TRP A O 1
ATOM 705 N N . GLY A 1 88 ? -5.331 -7.440 14.710 1.00 66.38 88 GLY A N 1
ATOM 706 C CA . GLY A 1 88 ? -4.351 -8.497 14.427 1.00 66.38 88 GLY A CA 1
ATOM 707 C C . GLY A 1 88 ? -3.640 -8.458 13.069 1.00 66.38 88 GLY A C 1
ATOM 708 O O . GLY A 1 88 ? -2.755 -9.287 12.838 1.00 66.38 88 GLY A O 1
ATOM 709 N N . ASP A 1 89 ? -3.958 -7.515 12.175 1.00 71.50 89 ASP A N 1
ATOM 710 C CA . ASP A 1 89 ? -3.265 -7.394 10.878 1.00 71.50 89 ASP A CA 1
ATOM 711 C C . ASP A 1 89 ? -1.982 -6.540 10.958 1.00 71.50 89 ASP A C 1
ATOM 713 O O . ASP A 1 89 ? -1.093 -6.692 10.118 1.00 71.50 89 ASP A O 1
ATOM 717 N N . ALA A 1 90 ? -1.840 -5.675 11.972 1.00 66.50 90 ALA A N 1
ATOM 718 C CA . ALA A 1 90 ? -0.626 -4.894 12.223 1.00 66.50 90 ALA A CA 1
ATOM 719 C C . ALA A 1 90 ? 0.172 -5.484 13.402 1.00 66.50 90 ALA A C 1
ATOM 721 O O . ALA A 1 90 ? -0.071 -5.190 14.568 1.00 66.50 90 ALA A O 1
ATOM 722 N N . GLN A 1 91 ? 1.139 -6.347 13.078 1.00 58.03 91 GLN A N 1
ATOM 723 C CA . GLN A 1 91 ? 1.918 -7.142 14.045 1.00 58.03 91 GLN A CA 1
ATOM 724 C C . GLN A 1 91 ? 3.091 -6.379 14.692 1.00 58.03 91 GLN A C 1
ATOM 726 O O . GLN A 1 91 ? 3.634 -6.823 15.701 1.00 58.03 91 GLN A O 1
ATOM 731 N N . GLN A 1 92 ? 3.528 -5.256 14.108 1.00 57.56 92 GLN A N 1
ATOM 732 C CA . GLN A 1 92 ? 4.656 -4.462 14.609 1.00 57.56 92 GLN A CA 1
ATOM 733 C C . GLN A 1 92 ? 4.251 -2.999 14.823 1.00 57.56 92 GLN A C 1
ATOM 735 O O . GLN A 1 92 ? 3.458 -2.477 14.034 1.00 57.56 92 GLN A O 1
ATOM 740 N N . PRO A 1 93 ? 4.828 -2.311 15.829 1.00 51.09 93 PRO A N 1
ATOM 741 C CA . PRO A 1 93 ? 4.681 -0.866 15.965 1.00 51.09 93 PRO A CA 1
ATOM 742 C C . PRO A 1 93 ? 5.091 -0.180 14.655 1.00 51.09 93 PRO A C 1
ATOM 744 O O . PRO A 1 93 ? 6.147 -0.493 14.105 1.00 51.09 93 PRO A O 1
ATOM 747 N N . ASN A 1 94 ? 4.270 0.748 14.160 1.00 52.91 94 ASN A N 1
ATOM 748 C CA . ASN A 1 94 ? 4.484 1.490 12.906 1.00 52.91 94 ASN A CA 1
ATOM 749 C C . ASN A 1 94 ? 4.411 0.645 11.614 1.00 52.91 94 ASN A C 1
ATOM 751 O O . ASN A 1 94 ? 4.924 1.065 10.575 1.00 52.91 94 ASN A O 1
ATOM 755 N N . SER A 1 95 ? 3.786 -0.538 11.650 1.00 65.06 95 SER A N 1
ATOM 756 C CA . SER A 1 95 ? 3.439 -1.289 10.437 1.00 65.06 95 SER A CA 1
ATOM 757 C C . SER A 1 95 ? 2.007 -0.980 10.015 1.00 65.06 95 SER A C 1
ATOM 759 O O . SER A 1 95 ? 1.070 -1.244 10.760 1.00 65.06 95 SER A O 1
ATOM 761 N N . TYR A 1 96 ? 1.829 -0.505 8.786 1.00 73.88 96 TYR A N 1
ATOM 762 C CA . TYR A 1 96 ? 0.505 -0.374 8.180 1.00 73.88 96 TYR A CA 1
ATOM 763 C C . TYR A 1 96 ? -0.069 -1.755 7.852 1.00 73.88 96 TYR A C 1
ATOM 765 O O . TYR A 1 96 ? 0.671 -2.660 7.443 1.00 73.88 96 TYR A O 1
ATOM 773 N N . ALA A 1 97 ? -1.388 -1.909 7.972 1.00 86.06 97 ALA A N 1
ATOM 774 C CA . ALA A 1 97 ? -2.077 -3.041 7.363 1.00 86.06 97 ALA A CA 1
ATOM 775 C C . ALA A 1 97 ? -1.936 -2.955 5.835 1.00 86.06 97 ALA A C 1
ATOM 777 O O . ALA A 1 97 ? -1.834 -1.863 5.277 1.00 86.06 97 ALA A O 1
ATOM 778 N N . MET A 1 98 ? -1.922 -4.088 5.136 1.00 88.44 98 MET A N 1
ATOM 779 C CA . MET A 1 98 ? -1.738 -4.124 3.682 1.00 88.44 98 MET A CA 1
ATOM 780 C C . MET A 1 98 ? -2.827 -4.963 3.025 1.00 88.44 98 MET A C 1
ATOM 782 O O . MET A 1 98 ? -2.958 -6.149 3.324 1.00 88.44 98 MET A O 1
ATOM 786 N N . ASP A 1 99 ? -3.569 -4.360 2.095 1.00 91.94 99 ASP A N 1
ATOM 787 C CA . ASP A 1 99 ? -4.530 -5.080 1.260 1.00 91.94 99 ASP A CA 1
ATOM 788 C C . ASP A 1 99 ? -3.776 -5.725 0.091 1.00 91.94 99 ASP A C 1
ATOM 790 O O . ASP A 1 99 ? -3.525 -5.089 -0.932 1.00 91.94 99 ASP A O 1
ATOM 794 N N . VAL A 1 100 ? -3.352 -6.978 0.283 1.00 92.44 100 VAL A N 1
ATOM 795 C CA . VAL A 1 100 ? -2.506 -7.719 -0.670 1.00 92.44 100 VAL A CA 1
ATOM 796 C C . VAL A 1 100 ? -3.153 -7.819 -2.050 1.00 92.44 100 VAL A C 1
ATOM 798 O O . VAL A 1 100 ? -2.468 -7.619 -3.049 1.00 92.44 100 VAL A O 1
ATOM 801 N N . GLU A 1 101 ? -4.460 -8.070 -2.118 1.00 93.88 101 GLU A N 1
ATOM 802 C CA . GLU A 1 101 ? -5.174 -8.246 -3.386 1.00 93.88 101 GLU A CA 1
ATOM 803 C C . GLU A 1 101 ? -5.274 -6.927 -4.159 1.00 93.88 101 GLU A C 1
ATOM 805 O O . GLU A 1 101 ? -4.886 -6.864 -5.327 1.00 93.88 101 GLU A O 1
ATOM 810 N N . ARG A 1 102 ? -5.700 -5.839 -3.499 1.00 93.69 102 ARG A N 1
ATOM 811 C CA . ARG A 1 102 ? -5.743 -4.516 -4.145 1.00 93.69 102 ARG A CA 1
ATOM 812 C C . ARG A 1 102 ? -4.358 -4.014 -4.523 1.00 93.69 102 ARG A C 1
ATOM 814 O O . ARG A 1 102 ? -4.195 -3.429 -5.589 1.00 93.69 102 ARG A O 1
ATOM 821 N N . LEU A 1 103 ? -3.359 -4.228 -3.666 1.00 94.56 103 LEU A N 1
ATOM 822 C CA . LEU A 1 103 ? -1.982 -3.850 -3.967 1.00 94.56 103 LEU A CA 1
ATOM 823 C C . LEU A 1 103 ? -1.449 -4.630 -5.174 1.00 94.56 103 LEU A C 1
ATOM 825 O O . LEU A 1 103 ? -0.796 -4.038 -6.032 1.00 94.56 103 LEU A O 1
ATOM 829 N N . TYR A 1 104 ? -1.742 -5.931 -5.257 1.00 96.06 104 TYR A N 1
ATOM 830 C CA . TYR A 1 104 ? -1.382 -6.763 -6.401 1.00 96.06 104 TYR A CA 1
ATOM 831 C C . TYR A 1 104 ? -2.022 -6.237 -7.688 1.00 96.06 104 TYR A C 1
ATOM 833 O O . TYR A 1 104 ? -1.298 -5.960 -8.640 1.00 96.06 104 TYR A O 1
ATOM 841 N N . GLU A 1 105 ? -3.341 -6.032 -7.706 1.00 96.38 105 GLU A N 1
ATOM 842 C CA . GLU A 1 105 ? -4.060 -5.483 -8.866 1.00 96.38 105 GLU A CA 1
ATOM 843 C C . GLU A 1 105 ? -3.488 -4.114 -9.279 1.00 96.38 105 GLU A C 1
ATOM 845 O O . GLU A 1 105 ? -3.207 -3.855 -10.451 1.00 96.38 105 GLU A O 1
ATOM 850 N N . ASN A 1 106 ? -3.245 -3.232 -8.306 1.00 95.69 106 ASN A N 1
ATOM 851 C CA . ASN A 1 106 ? -2.718 -1.900 -8.573 1.00 95.69 106 ASN A CA 1
ATOM 852 C C . ASN A 1 106 ? -1.318 -1.947 -9.192 1.00 95.69 106 ASN A C 1
ATOM 854 O O . ASN A 1 106 ? -1.085 -1.283 -10.200 1.00 95.69 106 ASN A O 1
ATOM 858 N N . LEU A 1 107 ? -0.397 -2.728 -8.622 1.00 95.06 107 LEU A N 1
ATOM 859 C CA . LEU A 1 107 ? 0.981 -2.810 -9.108 1.00 95.06 107 LEU A CA 1
ATOM 860 C C . LEU A 1 107 ? 1.099 -3.565 -10.434 1.00 95.06 107 LEU A C 1
ATOM 862 O O . LEU A 1 107 ? 1.890 -3.174 -11.290 1.00 95.06 107 LEU A O 1
ATOM 866 N N . MET A 1 108 ? 0.351 -4.654 -10.600 1.00 95.38 108 MET A N 1
ATOM 867 C CA . MET A 1 108 ? 0.503 -5.544 -11.750 1.00 95.38 108 MET A CA 1
ATOM 868 C C . MET A 1 108 ? -0.301 -5.065 -12.960 1.00 95.38 108 MET A C 1
ATOM 870 O O . MET A 1 108 ? 0.208 -5.129 -14.078 1.00 95.38 108 MET A O 1
ATOM 874 N N . ASP A 1 109 ? -1.510 -4.539 -12.744 1.00 95.25 109 ASP A N 1
ATOM 875 C CA . ASP A 1 109 ? -2.463 -4.305 -13.832 1.00 95.25 109 ASP A CA 1
ATOM 876 C C . ASP A 1 109 ? -2.696 -2.807 -14.100 1.00 95.25 109 ASP A C 1
ATOM 878 O O . ASP A 1 109 ? -2.760 -2.368 -15.258 1.00 95.25 109 ASP A O 1
ATOM 882 N N . ARG A 1 110 ? -2.787 -1.989 -13.040 1.00 94.56 110 ARG A N 1
ATOM 883 C CA . ARG A 1 110 ? -3.177 -0.571 -13.168 1.00 94.56 110 ARG A CA 1
ATOM 884 C C . ARG A 1 110 ? -2.003 0.384 -13.350 1.00 94.56 110 ARG A C 1
ATOM 886 O O . ARG A 1 110 ? -2.080 1.281 -14.192 1.00 94.56 110 ARG A O 1
ATOM 893 N N . TYR A 1 111 ? -0.937 0.229 -12.571 1.00 94.69 111 TYR A N 1
ATOM 894 C CA . TYR A 1 111 ? 0.202 1.145 -12.597 1.00 94.69 111 TYR A CA 1
ATOM 895 C C . TYR A 1 111 ? 0.953 1.054 -13.927 1.00 94.69 111 TYR A C 1
ATOM 897 O O . TYR A 1 111 ? 1.039 0.002 -14.563 1.00 94.69 111 TYR A O 1
ATOM 905 N N . LYS A 1 112 ? 1.494 2.195 -14.362 1.00 92.25 112 LYS A N 1
ATOM 906 C CA . LYS A 1 112 ? 2.283 2.320 -15.588 1.00 92.25 112 LYS A CA 1
ATOM 907 C C . LYS A 1 112 ? 3.654 2.874 -15.230 1.00 92.25 112 LYS A C 1
ATOM 909 O O . LYS A 1 112 ? 3.755 3.877 -14.534 1.00 92.25 112 LYS A O 1
ATOM 914 N N . TYR A 1 113 ? 4.694 2.216 -15.729 1.00 89.56 113 TYR A N 1
ATOM 915 C CA . TYR A 1 113 ? 6.088 2.475 -15.354 1.00 89.56 113 TYR A CA 1
ATOM 916 C C . TYR A 1 113 ? 6.878 3.206 -16.447 1.00 89.56 113 TYR A C 1
ATOM 918 O O . TYR A 1 113 ? 8.098 3.224 -16.411 1.00 89.56 113 TYR A O 1
ATOM 926 N N . GLY A 1 114 ? 6.192 3.800 -17.428 1.00 84.69 114 GLY A N 1
ATOM 927 C CA . GLY A 1 114 ? 6.762 4.839 -18.294 1.00 84.69 114 GLY A CA 1
ATOM 928 C C . GLY A 1 114 ? 7.977 4.460 -19.151 1.00 84.69 114 GLY A C 1
ATOM 929 O O . GLY A 1 114 ? 8.730 5.356 -19.506 1.00 84.69 114 GLY A O 1
ATOM 930 N N . GLY A 1 115 ? 8.187 3.180 -19.480 1.00 86.69 115 GLY A N 1
ATOM 931 C CA . GLY A 1 115 ? 9.295 2.759 -20.353 1.00 86.69 115 GLY A CA 1
ATOM 932 C C . GLY A 1 115 ? 10.678 2.872 -19.706 1.00 86.69 115 GLY A C 1
ATOM 933 O O . GLY A 1 115 ? 11.659 3.180 -20.380 1.00 86.69 115 GLY A O 1
ATOM 934 N N . LEU A 1 116 ? 10.768 2.644 -18.391 1.00 89.62 116 LEU A N 1
ATOM 935 C CA . LEU A 1 116 ? 12.024 2.655 -17.624 1.00 89.62 116 LEU A CA 1
ATOM 936 C C . LEU A 1 116 ? 13.050 1.597 -18.073 1.00 89.62 116 LEU A C 1
AT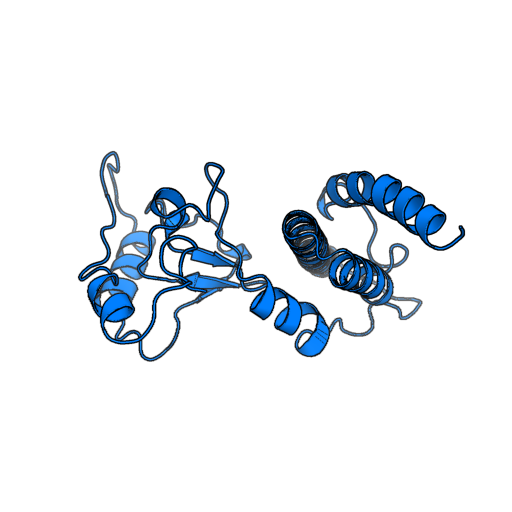OM 938 O O . LEU A 1 116 ? 14.148 1.549 -17.525 1.00 89.62 116 LEU A O 1
ATOM 942 N N . ASP A 1 117 ? 12.717 0.763 -19.051 1.00 85.94 117 ASP A N 1
ATOM 943 C CA . ASP A 1 117 ? 13.579 -0.193 -19.737 1.00 85.94 117 ASP A CA 1
ATOM 944 C C . ASP A 1 117 ? 14.276 0.370 -20.986 1.00 85.94 117 ASP A C 1
ATOM 946 O O . ASP A 1 117 ? 15.266 -0.212 -21.436 1.00 85.94 117 ASP A O 1
ATOM 950 N N . ALA A 1 118 ? 13.843 1.523 -21.503 1.00 86.75 118 ALA A N 1
ATOM 951 C CA . ALA A 1 118 ? 14.468 2.171 -22.652 1.00 86.75 118 ALA A CA 1
ATOM 952 C C . ALA A 1 118 ? 15.935 2.552 -22.384 1.00 86.75 118 ALA A C 1
ATOM 954 O O . ALA A 1 118 ? 16.313 2.924 -21.270 1.00 86.75 118 ALA A O 1
ATOM 955 N N . HIS A 1 119 ? 16.774 2.488 -23.421 1.00 79.94 119 HIS A N 1
ATOM 956 C CA . HIS A 1 119 ? 18.178 2.881 -23.334 1.00 79.94 119 HIS A CA 1
ATOM 957 C C . HIS A 1 119 ? 18.614 3.668 -24.584 1.00 79.94 119 HIS 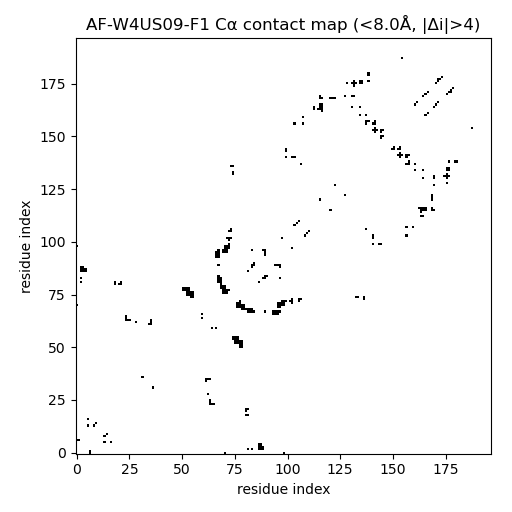A C 1
ATOM 959 O O . HIS A 1 119 ? 18.313 3.222 -25.693 1.00 79.94 119 HIS A O 1
ATOM 965 N N . PRO A 1 120 ? 19.339 4.797 -24.438 1.00 84.38 120 PRO A N 1
ATOM 966 C CA . PRO A 1 120 ? 19.733 5.450 -23.184 1.00 84.38 120 PRO A CA 1
ATOM 967 C C . PRO A 1 120 ? 18.560 6.190 -22.517 1.00 84.38 120 PRO A C 1
ATOM 969 O O . PRO A 1 120 ? 17.725 6.782 -23.196 1.00 84.38 120 PRO A O 1
ATOM 972 N N . LEU A 1 121 ? 18.517 6.189 -21.182 1.00 88.69 121 LEU A N 1
ATOM 973 C CA . LEU A 1 121 ? 17.512 6.915 -20.402 1.00 88.69 121 LEU A CA 1
ATOM 974 C C . LEU A 1 121 ? 18.184 7.678 -19.262 1.00 88.69 121 LEU A C 1
ATOM 976 O O . LEU A 1 121 ? 18.879 7.094 -18.432 1.00 88.69 121 LEU A O 1
ATOM 980 N N . TYR A 1 122 ? 17.964 8.990 -19.216 1.00 88.38 122 TYR A N 1
ATOM 981 C CA . TYR A 1 122 ? 18.389 9.816 -18.094 1.00 88.38 122 TYR A CA 1
ATOM 982 C C . TYR A 1 122 ? 17.266 9.909 -17.060 1.00 88.38 122 TYR A C 1
ATOM 984 O O . TYR A 1 122 ? 16.140 10.269 -17.393 1.00 88.38 122 TYR A O 1
ATOM 992 N N . LEU A 1 123 ? 17.593 9.614 -15.802 1.00 89.81 123 LEU A N 1
ATOM 993 C CA . LEU A 1 123 ? 16.706 9.809 -14.658 1.00 89.81 123 LEU A CA 1
ATOM 994 C C . LEU A 1 123 ? 17.360 10.779 -13.683 1.00 89.81 123 LEU A C 1
ATOM 996 O O . LEU A 1 123 ? 18.416 10.472 -13.109 1.00 89.81 123 LEU A O 1
ATOM 1000 N N . ASP A 1 124 ? 16.702 11.914 -13.470 1.00 91.56 124 ASP A N 1
ATOM 1001 C CA . ASP A 1 124 ? 17.053 12.846 -12.408 1.00 91.56 124 ASP A CA 1
ATOM 1002 C C . ASP A 1 124 ? 16.840 12.204 -11.025 1.00 91.56 124 ASP A C 1
ATOM 1004 O O . ASP A 1 124 ? 16.232 11.137 -10.870 1.00 91.56 124 ASP A O 1
ATOM 1008 N N . GLU A 1 125 ? 17.371 12.852 -9.994 1.00 88.12 125 GLU A N 1
ATOM 1009 C CA . GLU A 1 125 ? 17.327 12.334 -8.630 1.00 88.12 125 GLU A CA 1
ATOM 1010 C C . GLU A 1 125 ? 15.892 12.133 -8.115 1.00 88.12 125 GLU A C 1
ATOM 1012 O O . GLU A 1 125 ? 15.592 11.112 -7.487 1.00 88.12 125 GLU A O 1
ATOM 1017 N N . THR A 1 126 ? 14.986 13.073 -8.391 1.00 89.06 126 THR A N 1
ATOM 1018 C CA . THR A 1 126 ? 13.602 13.026 -7.913 1.00 89.06 126 THR A CA 1
ATOM 1019 C C . THR A 1 126 ? 12.851 11.869 -8.560 1.00 89.06 126 THR A C 1
ATOM 1021 O O . THR A 1 126 ? 12.246 11.057 -7.851 1.00 89.06 126 THR A O 1
ATOM 1024 N N . THR A 1 127 ? 12.959 11.714 -9.880 1.00 89.81 127 THR A N 1
ATOM 1025 C CA . THR A 1 127 ? 12.338 10.591 -10.598 1.00 89.81 127 THR A CA 1
ATOM 1026 C C . THR A 1 127 ? 12.894 9.249 -10.119 1.00 89.81 127 THR A C 1
ATOM 1028 O O . THR A 1 127 ? 12.145 8.290 -9.896 1.00 89.81 127 THR A O 1
ATOM 1031 N N . ARG A 1 128 ? 14.201 9.177 -9.847 1.00 89.50 128 ARG A N 1
ATOM 1032 C CA . ARG A 1 128 ? 14.838 7.970 -9.306 1.00 89.50 128 ARG A CA 1
ATOM 1033 C C . ARG A 1 128 ? 14.307 7.601 -7.915 1.00 89.50 128 ARG A C 1
ATOM 1035 O O . ARG A 1 128 ? 13.999 6.433 -7.672 1.00 89.50 128 ARG A O 1
ATOM 1042 N N . ARG A 1 129 ? 14.111 8.578 -7.021 1.00 87.12 129 ARG A N 1
ATOM 1043 C CA . ARG A 1 129 ? 13.509 8.365 -5.685 1.00 87.12 129 ARG A CA 1
ATOM 1044 C C . ARG A 1 129 ? 12.067 7.844 -5.765 1.00 87.12 129 ARG A C 1
ATOM 1046 O O . ARG A 1 129 ? 11.655 7.014 -4.945 1.00 87.12 129 ARG A O 1
ATOM 1053 N N . ILE A 1 130 ? 11.298 8.270 -6.766 1.00 89.06 130 ILE A N 1
ATOM 1054 C CA . ILE A 1 130 ? 9.948 7.739 -7.017 1.00 89.06 130 ILE A CA 1
ATOM 1055 C C . ILE A 1 130 ? 10.023 6.271 -7.465 1.00 89.06 130 ILE A C 1
ATOM 1057 O O . ILE A 1 130 ? 9.269 5.433 -6.959 1.00 89.06 130 ILE A O 1
ATOM 1061 N N . CYS A 1 131 ? 10.972 5.922 -8.338 1.00 91.50 131 CYS A N 1
ATOM 1062 C CA . CYS A 1 131 ? 11.206 4.535 -8.757 1.00 91.50 131 CYS A CA 1
ATOM 1063 C C . CYS A 1 131 ? 11.574 3.632 -7.567 1.00 91.50 131 CYS A C 1
ATOM 1065 O O . CYS A 1 131 ? 11.075 2.512 -7.447 1.00 91.50 131 CYS A O 1
ATOM 1067 N N . TYR A 1 132 ? 12.384 4.135 -6.632 1.00 90.31 132 TYR A N 1
ATOM 1068 C CA . TYR A 1 132 ? 12.725 3.414 -5.402 1.00 90.31 132 TYR A CA 1
ATOM 1069 C C . TYR A 1 132 ? 11.497 3.105 -4.546 1.00 90.31 132 TYR A C 1
ATOM 1071 O O . TYR A 1 132 ? 11.384 2.005 -4.007 1.00 90.31 132 TYR A O 1
ATOM 1079 N N . SER A 1 133 ? 10.549 4.040 -4.455 1.00 89.25 133 SER A N 1
ATOM 1080 C CA . SER A 1 133 ? 9.302 3.830 -3.710 1.00 89.25 133 SER A CA 1
ATOM 1081 C C . SER A 1 133 ? 8.474 2.686 -4.301 1.00 89.25 133 SER A C 1
ATOM 1083 O O . SER A 1 133 ? 8.007 1.827 -3.557 1.00 89.25 133 SER A O 1
ATOM 1085 N N . HIS A 1 134 ? 8.385 2.600 -5.630 1.00 91.56 134 HIS A N 1
ATOM 1086 C CA . HIS A 1 134 ? 7.728 1.479 -6.307 1.00 91.56 134 HIS A CA 1
ATOM 1087 C C . HIS A 1 134 ? 8.454 0.151 -6.081 1.00 91.56 134 HIS A C 1
ATOM 1089 O O . HIS A 1 134 ? 7.814 -0.856 -5.782 1.00 91.56 134 HIS A O 1
ATOM 1095 N N . ARG A 1 135 ? 9.792 0.131 -6.168 1.00 91.06 135 ARG A N 1
ATOM 1096 C CA . ARG A 1 135 ? 10.572 -1.091 -5.913 1.00 91.06 135 ARG A CA 1
ATOM 1097 C C . ARG A 1 135 ? 10.362 -1.622 -4.493 1.00 91.06 135 ARG A C 1
ATOM 1099 O O . ARG A 1 135 ? 10.243 -2.835 -4.313 1.00 91.06 135 ARG A O 1
ATOM 1106 N N . ARG A 1 136 ? 10.276 -0.733 -3.497 1.00 88.62 136 ARG A N 1
ATOM 1107 C CA . ARG A 1 136 ? 9.950 -1.112 -2.113 1.00 88.62 136 ARG A CA 1
ATOM 1108 C C . ARG A 1 136 ? 8.545 -1.706 -2.002 1.00 88.62 136 ARG A C 1
ATOM 1110 O O . ARG A 1 136 ? 8.408 -2.741 -1.359 1.00 88.62 136 ARG A O 1
ATOM 1117 N N . LEU A 1 137 ? 7.542 -1.124 -2.668 1.00 90.75 137 LEU A N 1
ATOM 1118 C CA . LEU A 1 137 ? 6.179 -1.675 -2.690 1.00 90.75 137 LEU A CA 1
ATOM 1119 C C . LEU A 1 137 ? 6.138 -3.091 -3.279 1.00 90.75 137 LEU A C 1
ATOM 1121 O O . LEU A 1 137 ? 5.524 -3.978 -2.693 1.00 90.75 137 LEU A O 1
ATOM 1125 N N . PHE A 1 138 ? 6.844 -3.334 -4.387 1.00 93.25 138 PHE A N 1
ATOM 1126 C CA . PHE A 1 138 ? 6.954 -4.676 -4.967 1.00 93.25 138 PHE A CA 1
ATOM 1127 C C . PHE A 1 138 ? 7.579 -5.687 -3.998 1.00 93.25 138 PHE A C 1
ATOM 1129 O O . PHE A 1 138 ? 7.072 -6.798 -3.847 1.00 93.25 138 PHE A O 1
ATOM 1136 N N . ALA A 1 139 ? 8.660 -5.304 -3.312 1.00 90.38 139 ALA A N 1
ATOM 1137 C CA . ALA A 1 139 ? 9.321 -6.169 -2.339 1.00 90.38 139 ALA A CA 1
ATOM 1138 C C . ALA A 1 139 ? 8.427 -6.460 -1.118 1.00 90.38 139 ALA A C 1
ATOM 1140 O O . ALA A 1 139 ? 8.371 -7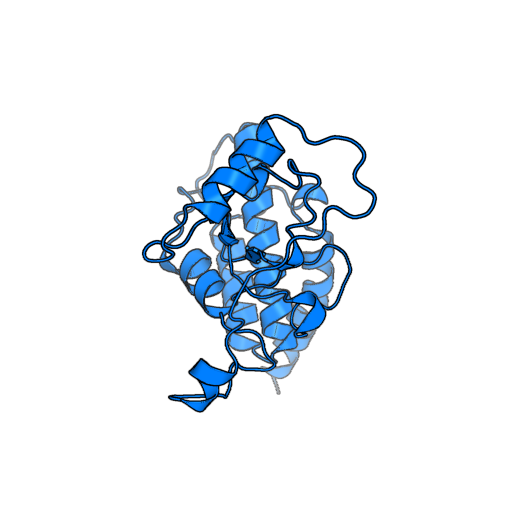.595 -0.636 1.00 90.38 139 ALA A O 1
ATOM 1141 N N . GLN A 1 140 ? 7.695 -5.450 -0.641 1.00 89.38 140 GLN A N 1
ATOM 1142 C CA . GLN A 1 140 ? 6.726 -5.576 0.446 1.00 89.38 140 GLN A CA 1
ATOM 1143 C C . GLN A 1 140 ? 5.570 -6.512 0.069 1.00 89.38 140 GLN A C 1
ATOM 1145 O O . GLN A 1 140 ? 5.259 -7.419 0.841 1.00 89.38 140 GLN A O 1
ATOM 1150 N N . LEU A 1 141 ? 5.001 -6.359 -1.132 1.00 92.31 141 LEU A N 1
ATOM 1151 C CA . LEU A 1 141 ? 3.962 -7.249 -1.654 1.00 92.31 141 LEU A CA 1
ATOM 1152 C C . LEU A 1 141 ? 4.462 -8.696 -1.750 1.00 92.31 141 LEU A C 1
ATOM 1154 O O . LEU A 1 141 ? 3.809 -9.607 -1.248 1.00 92.31 141 LEU A O 1
ATOM 1158 N N . ALA A 1 142 ? 5.640 -8.914 -2.340 1.00 91.56 142 ALA A N 1
ATOM 1159 C CA . ALA A 1 142 ? 6.220 -10.250 -2.451 1.00 91.56 142 ALA A CA 1
ATOM 1160 C C . ALA A 1 142 ? 6.445 -10.894 -1.073 1.00 91.56 142 ALA A C 1
ATOM 1162 O O . ALA A 1 142 ? 6.156 -12.072 -0.888 1.00 91.56 142 ALA A O 1
ATOM 1163 N N . THR A 1 143 ? 6.899 -10.113 -0.089 1.00 89.12 143 THR A N 1
ATOM 1164 C CA . THR A 1 143 ? 7.072 -10.588 1.292 1.00 89.12 143 THR A CA 1
ATOM 1165 C C . THR A 1 143 ? 5.743 -11.002 1.924 1.00 89.12 143 THR A C 1
ATOM 1167 O O . THR A 1 143 ? 5.696 -12.018 2.611 1.00 89.12 143 THR A O 1
ATOM 1170 N N . GLN A 1 144 ? 4.660 -10.250 1.700 1.00 88.81 144 GLN A N 1
ATOM 1171 C CA . GLN A 1 144 ? 3.342 -10.613 2.232 1.00 88.81 144 GLN A CA 1
ATOM 1172 C C . GLN A 1 144 ? 2.751 -11.842 1.539 1.00 88.81 144 GLN A C 1
ATOM 1174 O O . GLN A 1 144 ? 2.215 -12.708 2.219 1.00 88.81 144 GLN A O 1
ATOM 1179 N N . LEU A 1 145 ? 2.914 -11.967 0.220 1.00 91.19 145 LEU A N 1
ATOM 1180 C CA . LEU A 1 145 ? 2.490 -13.160 -0.521 1.00 91.19 145 LEU A CA 1
ATOM 1181 C C . LEU A 1 145 ? 3.212 -14.418 -0.025 1.00 91.19 145 LEU A C 1
ATOM 1183 O O . LEU A 1 145 ? 2.578 -15.447 0.171 1.00 91.19 145 LEU A O 1
ATOM 1187 N N . LEU A 1 146 ? 4.513 -14.326 0.267 1.00 88.62 146 LEU A N 1
ATOM 1188 C CA . LEU A 1 146 ? 5.263 -15.442 0.850 1.00 88.62 146 LEU A CA 1
ATOM 1189 C C . LEU A 1 146 ? 4.789 -15.812 2.259 1.00 88.62 146 LEU A C 1
ATOM 1191 O O . LEU A 1 146 ? 4.772 -16.988 2.593 1.00 88.62 146 LEU A O 1
ATOM 1195 N N . LYS A 1 147 ? 4.376 -14.838 3.081 1.00 88.00 147 LYS A N 1
ATOM 1196 C CA . LYS A 1 147 ? 3.759 -15.119 4.392 1.00 88.00 147 LYS A CA 1
ATOM 1197 C C . LYS A 1 147 ? 2.396 -15.808 4.279 1.00 88.00 147 LYS A C 1
ATOM 1199 O O . LYS A 1 147 ? 1.939 -16.380 5.258 1.00 88.00 147 LYS A O 1
ATOM 1204 N N . GLN A 1 148 ? 1.748 -15.706 3.120 1.00 88.50 148 GLN A N 1
ATOM 1205 C CA . GLN A 1 148 ? 0.490 -16.377 2.789 1.00 88.50 148 GLN A CA 1
ATOM 1206 C C . GLN A 1 148 ? 0.719 -17.682 2.004 1.00 88.50 148 GLN A C 1
ATOM 1208 O O . GLN A 1 148 ? -0.228 -18.210 1.430 1.00 88.50 148 GLN A O 1
ATOM 1213 N N . ASP A 1 149 ? 1.967 -18.163 1.929 1.00 91.25 149 ASP A N 1
ATOM 1214 C CA . ASP A 1 149 ? 2.385 -19.337 1.152 1.00 91.25 149 ASP A CA 1
ATOM 1215 C C . ASP A 1 149 ? 2.074 -19.252 -0.361 1.00 91.25 149 ASP A C 1
ATOM 1217 O O . ASP A 1 149 ? 2.114 -20.246 -1.088 1.00 91.25 149 ASP A O 1
ATOM 1221 N N . ASP A 1 150 ? 1.833 -18.046 -0.890 1.00 93.12 150 ASP A N 1
ATOM 1222 C CA . ASP A 1 150 ? 1.574 -17.808 -2.311 1.00 93.12 150 ASP A CA 1
ATOM 1223 C C . ASP A 1 150 ? 2.867 -17.508 -3.080 1.00 93.12 150 ASP A C 1
ATOM 1225 O O . ASP A 1 150 ? 3.153 -16.393 -3.540 1.00 93.12 150 ASP A O 1
ATOM 1229 N N . GLU A 1 151 ? 3.689 -18.544 -3.224 1.00 90.50 151 GLU A N 1
ATOM 1230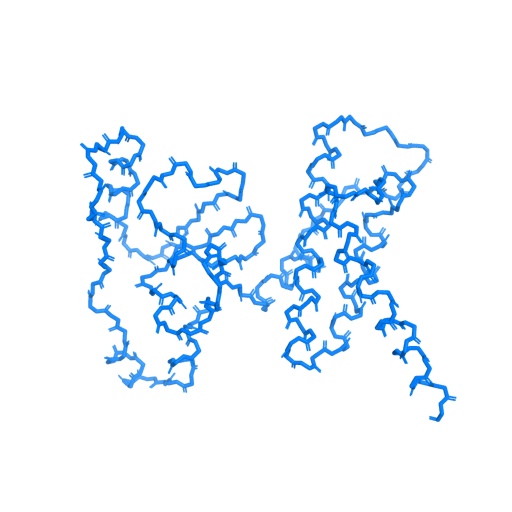 C CA . GLU A 1 151 ? 4.962 -18.426 -3.933 1.00 90.50 151 GLU A CA 1
ATOM 1231 C C . GLU A 1 151 ? 4.792 -18.060 -5.412 1.00 90.50 151 GLU A C 1
ATOM 1233 O O . GLU A 1 151 ? 5.649 -17.389 -5.996 1.00 90.50 151 GLU A O 1
ATOM 1238 N N . VAL A 1 152 ? 3.711 -18.519 -6.048 1.00 93.75 152 VAL A N 1
ATOM 1239 C CA . VAL A 1 152 ? 3.498 -18.340 -7.489 1.00 93.75 152 VAL A CA 1
ATOM 1240 C C . VAL A 1 152 ? 3.302 -16.862 -7.802 1.00 93.75 152 VAL A C 1
ATOM 1242 O O . VAL A 1 152 ? 4.003 -16.320 -8.668 1.00 93.75 152 VAL A O 1
ATOM 1245 N N . ARG A 1 153 ? 2.408 -16.179 -7.072 1.00 93.50 153 ARG A N 1
ATOM 1246 C CA . ARG A 1 153 ? 2.215 -14.737 -7.240 1.00 93.50 153 ARG A CA 1
ATOM 1247 C C . ARG A 1 153 ? 3.439 -13.958 -6.778 1.00 93.50 153 ARG A C 1
ATOM 1249 O O . ARG A 1 153 ? 3.837 -13.038 -7.492 1.00 93.50 153 ARG A O 1
ATOM 1256 N N . ALA A 1 154 ? 4.099 -14.356 -5.687 1.00 91.69 154 ALA A N 1
ATOM 1257 C CA . ALA A 1 154 ? 5.313 -13.685 -5.217 1.00 91.69 154 ALA A CA 1
ATOM 1258 C C . ALA A 1 154 ? 6.420 -13.665 -6.289 1.00 91.69 154 ALA A C 1
ATOM 1260 O O . ALA A 1 154 ? 7.004 -12.616 -6.570 1.00 91.69 154 ALA A O 1
ATOM 1261 N N . ARG A 1 155 ? 6.671 -14.798 -6.961 1.00 90.06 155 ARG A N 1
ATOM 1262 C CA . ARG A 1 155 ? 7.645 -14.867 -8.066 1.00 90.06 155 ARG A CA 1
ATOM 1263 C C . ARG A 1 155 ? 7.243 -13.972 -9.233 1.00 90.06 155 ARG A C 1
ATOM 1265 O O . ARG A 1 155 ? 8.094 -13.258 -9.757 1.00 90.06 155 ARG A O 1
ATOM 1272 N N . LYS A 1 156 ? 5.964 -13.990 -9.625 1.00 95.12 156 LYS A N 1
ATOM 1273 C CA . LYS A 1 156 ? 5.453 -13.155 -10.722 1.00 95.12 156 LYS A CA 1
ATOM 1274 C C . LYS A 1 156 ? 5.659 -11.664 -10.432 1.00 95.12 156 LYS A C 1
ATOM 1276 O O . LYS A 1 156 ? 6.124 -10.945 -11.311 1.00 95.12 156 LYS A O 1
ATOM 1281 N N . VAL A 1 157 ? 5.395 -11.229 -9.199 1.00 94.62 157 VAL A N 1
ATOM 1282 C CA . VAL A 1 157 ? 5.613 -9.847 -8.738 1.00 94.62 157 VAL A CA 1
ATOM 1283 C C . VAL A 1 157 ? 7.087 -9.454 -8.845 1.00 94.62 157 VAL A C 1
ATOM 1285 O O . VAL A 1 157 ? 7.406 -8.422 -9.431 1.00 94.62 157 VAL A O 1
ATOM 1288 N N . LEU A 1 158 ? 8.004 -10.286 -8.338 1.00 91.38 158 LEU A N 1
ATOM 1289 C CA . LEU A 1 158 ? 9.441 -9.988 -8.379 1.00 91.38 158 LEU A CA 1
ATOM 1290 C C . LEU A 1 158 ? 9.997 -9.966 -9.811 1.00 91.38 158 LEU A C 1
ATOM 1292 O O . LEU A 1 158 ? 10.816 -9.111 -10.147 1.00 91.38 158 LEU A O 1
ATOM 1296 N N . SER A 1 159 ? 9.552 -10.892 -10.662 1.00 91.94 159 SER A N 1
ATOM 1297 C CA . SER A 1 159 ? 9.920 -10.916 -12.080 1.00 91.94 159 SER A CA 1
ATOM 1298 C C . SER A 1 159 ? 9.424 -9.671 -12.813 1.00 91.94 159 SER A C 1
ATOM 1300 O O 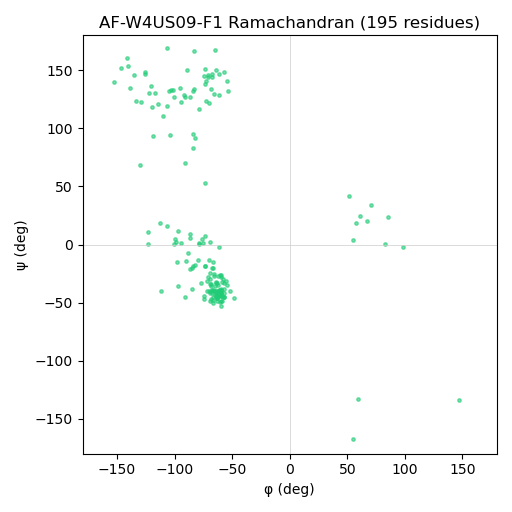. SER A 1 159 ? 10.203 -9.045 -13.529 1.00 91.94 159 SER A O 1
ATOM 1302 N N . TYR A 1 160 ? 8.169 -9.277 -12.594 1.00 94.12 160 TYR A N 1
ATOM 1303 C CA . TYR A 1 160 ? 7.603 -8.079 -13.207 1.00 94.12 160 TYR A CA 1
ATOM 1304 C C . TYR A 1 160 ? 8.321 -6.811 -12.738 1.00 94.12 160 TYR A C 1
ATOM 1306 O O . TYR A 1 160 ? 8.723 -6.000 -13.565 1.00 94.12 160 TYR A O 1
ATOM 1314 N N . ALA A 1 161 ? 8.602 -6.685 -11.438 1.00 92.38 161 ALA A N 1
ATOM 1315 C CA . ALA A 1 161 ? 9.348 -5.554 -10.893 1.00 92.38 161 ALA A CA 1
ATOM 1316 C C . ALA A 1 161 ? 10.732 -5.384 -11.543 1.00 92.38 161 ALA A C 1
ATOM 1318 O O . ALA A 1 161 ? 11.144 -4.259 -11.808 1.00 92.38 161 ALA A O 1
ATOM 1319 N N . ARG A 1 162 ? 11.442 -6.481 -11.842 1.00 89.25 162 ARG A N 1
ATOM 1320 C CA . ARG A 1 162 ? 12.729 -6.431 -12.559 1.00 89.25 162 ARG A CA 1
ATOM 1321 C C . ARG A 1 162 ? 12.592 -6.000 -14.013 1.00 89.25 162 ARG A C 1
ATOM 1323 O O . ARG A 1 162 ? 13.483 -5.326 -14.518 1.00 89.25 162 ARG A O 1
ATOM 1330 N N . GLN A 1 163 ? 11.504 -6.398 -14.665 1.00 91.38 163 GLN A N 1
ATOM 1331 C CA . GLN A 1 163 ? 11.206 -5.995 -16.034 1.00 91.38 163 GLN A CA 1
ATOM 1332 C C . GLN A 1 163 ? 10.884 -4.498 -16.107 1.00 91.38 163 GLN A C 1
ATOM 1334 O O . GLN A 1 163 ? 11.434 -3.801 -16.950 1.00 91.38 163 GLN A O 1
ATOM 1339 N N . VAL A 1 164 ? 10.025 -3.997 -15.212 1.00 92.25 164 VAL A N 1
ATOM 1340 C CA . VAL A 1 164 ? 9.568 -2.599 -15.250 1.00 92.25 164 VAL A CA 1
ATOM 1341 C C . VAL A 1 164 ? 10.507 -1.611 -14.556 1.00 92.25 164 VAL A C 1
ATOM 1343 O O . VAL A 1 164 ? 10.433 -0.418 -14.824 1.00 92.25 164 VAL A O 1
ATOM 1346 N N . LEU A 1 165 ? 11.379 -2.075 -13.655 1.00 91.69 165 LEU A N 1
ATOM 1347 C CA . LEU A 1 165 ? 12.367 -1.262 -12.933 1.00 91.69 165 LEU A CA 1
ATOM 1348 C C . LEU A 1 165 ? 13.755 -1.910 -13.031 1.00 91.69 165 LEU A C 1
ATOM 1350 O O . LEU A 1 165 ? 14.280 -2.395 -12.017 1.00 91.69 165 LEU A O 1
ATOM 1354 N N . PRO A 1 166 ? 14.367 -1.942 -14.223 1.00 90.50 166 PRO A N 1
ATOM 1355 C CA . PRO A 1 166 ? 15.627 -2.638 -14.415 1.00 90.50 166 PRO A CA 1
ATOM 1356 C C . PRO A 1 166 ? 16.782 -1.969 -13.666 1.00 90.50 166 PRO A C 1
ATOM 1358 O O . PRO A 1 166 ? 16.874 -0.743 -13.580 1.00 90.50 166 PRO A O 1
ATOM 1361 N N . ALA A 1 167 ? 17.704 -2.788 -13.154 1.00 88.00 167 ALA A N 1
ATOM 1362 C CA . ALA A 1 167 ? 18.821 -2.335 -12.325 1.00 88.00 167 ALA A CA 1
ATOM 1363 C C . ALA A 1 167 ? 19.785 -1.378 -13.050 1.00 88.00 167 ALA A C 1
ATOM 1365 O O . ALA A 1 167 ? 20.420 -0.554 -12.396 1.00 88.00 167 ALA A O 1
ATOM 1366 N N . TYR A 1 168 ? 19.884 -1.470 -14.383 1.00 87.81 168 TYR A N 1
ATOM 1367 C CA . TYR A 1 168 ? 20.774 -0.616 -15.176 1.00 87.81 168 TYR A CA 1
ATOM 1368 C C . TYR A 1 168 ? 20.288 0.839 -15.272 1.00 87.81 168 TYR A C 1
ATOM 1370 O O . TYR A 1 168 ? 21.119 1.740 -15.310 1.00 87.81 168 TYR A O 1
ATOM 1378 N N . ASN A 1 169 ? 18.972 1.080 -15.258 1.00 89.38 169 ASN A N 1
ATOM 1379 C CA . ASN A 1 169 ? 18.403 2.434 -15.261 1.00 89.38 169 ASN A CA 1
ATOM 1380 C C . ASN A 1 169 ? 18.031 2.902 -13.846 1.00 89.38 169 ASN A C 1
ATOM 1382 O O . ASN A 1 169 ? 18.192 4.074 -13.510 1.00 89.38 169 ASN A O 1
ATOM 1386 N N . VAL A 1 170 ? 17.559 1.992 -12.990 1.00 89.44 170 VAL A N 1
ATOM 1387 C CA . VAL A 1 170 ? 17.186 2.275 -11.599 1.00 89.44 170 VAL A CA 1
ATOM 1388 C C . VAL A 1 170 ? 18.076 1.434 -10.675 1.00 89.44 170 VAL A C 1
ATOM 1390 O O . VAL A 1 170 ? 17.719 0.295 -10.366 1.00 89.44 170 VAL A O 1
ATOM 1393 N N . PRO A 1 171 ? 19.211 1.966 -10.188 1.00 87.00 171 PRO A N 1
ATOM 1394 C CA . PRO A 1 171 ? 20.176 1.204 -9.399 1.00 87.00 171 PRO A CA 1
ATOM 1395 C C . PRO A 1 171 ? 19.566 0.520 -8.173 1.00 87.00 171 PRO A C 1
ATOM 1397 O O . PRO A 1 171 ? 18.710 1.080 -7.482 1.00 87.00 171 PRO A O 1
ATOM 1400 N N . GLU A 1 172 ? 20.008 -0.703 -7.892 1.00 85.31 172 GLU A N 1
ATOM 1401 C CA . GLU A 1 172 ? 19.613 -1.446 -6.697 1.00 85.31 172 GLU A CA 1
ATOM 1402 C C . GLU A 1 172 ? 20.481 -1.038 -5.500 1.00 85.31 172 GLU A C 1
ATOM 1404 O O . GLU A 1 172 ? 21.474 -1.673 -5.165 1.00 85.31 172 GLU A O 1
ATOM 1409 N N . VAL A 1 173 ? 20.102 0.059 -4.852 1.00 82.62 173 VAL A N 1
ATOM 1410 C CA . VAL A 1 173 ? 20.761 0.572 -3.640 1.00 82.62 173 VAL A CA 1
ATOM 1411 C C . VAL A 1 173 ? 19.912 0.326 -2.395 1.00 82.62 173 VAL A C 1
ATOM 1413 O O . VAL A 1 173 ? 18.731 -0.023 -2.501 1.00 82.62 173 VAL A O 1
ATOM 1416 N N . TYR A 1 174 ? 20.486 0.546 -1.207 1.00 76.56 174 TYR A N 1
ATOM 1417 C CA . TYR A 1 174 ? 19.781 0.426 0.076 1.00 76.56 174 TYR A CA 1
ATOM 1418 C C . TYR A 1 174 ? 18.437 1.173 0.076 1.00 76.56 174 TYR A C 1
ATOM 1420 O O . TYR A 1 174 ? 17.408 0.588 0.408 1.00 76.56 174 TYR A O 1
ATOM 1428 N N . GLU A 1 175 ? 18.415 2.418 -0.413 1.00 73.69 175 GLU A N 1
ATOM 1429 C CA . GLU A 1 175 ? 17.193 3.229 -0.514 1.00 73.69 175 GLU A CA 1
ATOM 1430 C C . GLU A 1 175 ? 16.110 2.577 -1.379 1.00 73.69 175 GLU A C 1
ATOM 1432 O O . GLU A 1 175 ? 14.923 2.714 -1.101 1.00 73.69 175 GLU A O 1
ATOM 1437 N N . SER A 1 176 ? 16.495 1.819 -2.404 1.00 75.00 176 SER A N 1
ATOM 1438 C CA . SER A 1 176 ? 15.562 1.106 -3.280 1.00 75.00 176 SER A CA 1
ATOM 1439 C C . SER A 1 176 ? 15.011 -0.192 -2.667 1.00 75.00 176 SER A C 1
ATOM 1441 O O . SER A 1 176 ? 14.217 -0.885 -3.301 1.00 75.00 176 SER A O 1
ATOM 1443 N N . GLY A 1 177 ? 15.407 -0.517 -1.429 1.00 67.81 177 GLY A N 1
ATOM 1444 C CA . GLY A 1 177 ? 15.008 -1.732 -0.719 1.00 67.81 177 GLY A CA 1
ATOM 1445 C C . GLY A 1 177 ? 15.876 -2.949 -1.040 1.00 67.81 177 GLY A C 1
ATOM 1446 O O . GLY A 1 177 ? 15.407 -4.075 -0.884 1.00 67.81 177 GLY A O 1
ATOM 1447 N N . HIS A 1 178 ? 17.120 -2.754 -1.497 1.00 72.69 178 HIS A N 1
ATOM 1448 C CA . HIS A 1 178 ? 18.004 -3.849 -1.922 1.00 72.69 178 HIS A CA 1
ATOM 1449 C C . HIS A 1 178 ? 18.214 -4.926 -0.840 1.00 72.69 178 HIS A C 1
ATOM 1451 O O . HIS A 1 178 ? 18.310 -6.105 -1.160 1.00 72.69 178 HIS A O 1
ATOM 1457 N N . SER A 1 179 ? 18.196 -4.562 0.445 1.00 60.03 179 SER A N 1
ATOM 1458 C CA . SER A 1 179 ? 18.282 -5.520 1.558 1.00 60.03 179 SER A CA 1
ATOM 1459 C C . SER A 1 179 ? 17.130 -6.534 1.570 1.00 60.03 179 SER A C 1
ATOM 1461 O O . SER A 1 179 ? 17.358 -7.724 1.767 1.00 60.03 179 SER A O 1
ATOM 1463 N N . ILE A 1 180 ? 15.899 -6.095 1.289 1.00 60.25 180 ILE A N 1
ATOM 1464 C CA . ILE A 1 180 ? 14.725 -6.979 1.195 1.00 60.25 180 ILE A CA 1
ATOM 1465 C C . ILE A 1 180 ? 14.864 -7.887 -0.033 1.00 60.25 180 ILE A C 1
ATOM 1467 O O . ILE A 1 180 ? 14.603 -9.085 0.035 1.00 60.25 180 ILE A O 1
ATOM 1471 N N . TRP A 1 181 ? 15.359 -7.340 -1.143 1.00 59.78 181 TRP A N 1
ATOM 1472 C CA . TRP A 1 181 ? 15.634 -8.103 -2.361 1.00 59.78 181 TRP A CA 1
ATOM 1473 C C . TRP A 1 181 ? 16.702 -9.183 -2.169 1.00 59.78 181 TRP A C 1
ATOM 1475 O O . TRP A 1 181 ? 16.523 -10.307 -2.642 1.00 59.78 181 TRP A O 1
ATOM 1485 N N . GLN A 1 182 ? 17.781 -8.892 -1.439 1.00 60.41 182 GLN A N 1
ATOM 1486 C CA . GLN A 1 182 ? 18.799 -9.887 -1.107 1.00 60.41 182 GLN A CA 1
ATOM 1487 C C . GLN A 1 182 ? 18.223 -11.031 -0.275 1.00 60.41 182 GLN A C 1
ATOM 1489 O O . GLN A 1 182 ? 18.526 -12.176 -0.574 1.00 60.41 182 GLN A O 1
ATOM 1494 N N . LEU A 1 183 ? 17.343 -10.764 0.693 1.00 59.25 183 LEU A N 1
ATOM 1495 C CA . LEU A 1 183 ? 16.691 -11.818 1.485 1.00 59.25 183 LEU A CA 1
ATOM 1496 C C . LEU A 1 183 ? 15.788 -12.722 0.629 1.00 59.25 183 LEU A C 1
ATOM 1498 O O . LEU A 1 183 ? 15.702 -13.929 0.860 1.00 59.25 183 LEU A O 1
ATOM 1502 N N . LEU A 1 184 ? 15.170 -12.161 -0.411 1.00 63.53 184 LEU A N 1
ATOM 1503 C CA . LEU A 1 184 ? 14.342 -12.901 -1.365 1.00 63.53 184 LEU A CA 1
ATOM 1504 C C . LEU A 1 184 ? 15.168 -13.662 -2.422 1.00 63.53 184 LEU A C 1
ATOM 1506 O O . LEU A 1 184 ? 14.641 -14.545 -3.098 1.00 63.53 184 LEU A O 1
ATOM 1510 N N . THR A 1 185 ? 16.467 -13.379 -2.558 1.00 63.53 185 THR A N 1
ATOM 1511 C CA . THR A 1 185 ? 17.336 -13.982 -3.586 1.00 63.53 185 THR A CA 1
ATOM 1512 C C . THR A 1 185 ? 17.712 -15.448 -3.285 1.00 63.53 185 THR A C 1
ATOM 1514 O O . THR A 1 185 ? 17.539 -16.284 -4.174 1.00 63.53 185 THR A O 1
ATOM 1517 N N . PRO A 1 186 ? 18.141 -15.837 -2.063 1.00 60.50 186 PRO A N 1
ATOM 1518 C CA . PRO A 1 186 ? 18.309 -17.239 -1.673 1.00 60.50 186 PRO A CA 1
ATOM 1519 C C . PRO A 1 186 ? 17.009 -18.032 -1.774 1.00 60.50 186 PRO A C 1
ATOM 1521 O O . PRO A 1 186 ? 17.023 -19.178 -2.221 1.00 60.50 186 PRO A O 1
ATOM 1524 N N . LEU A 1 187 ? 15.885 -17.409 -1.408 1.00 58.12 187 LEU A N 1
ATOM 1525 C CA . LEU A 1 187 ? 14.550 -17.969 -1.588 1.00 58.12 187 LEU A CA 1
ATOM 1526 C C . LEU A 1 187 ? 14.298 -18.263 -3.070 1.00 58.12 187 LEU A C 1
ATOM 1528 O O . LEU A 1 187 ? 13.960 -19.391 -3.402 1.00 58.12 187 LEU A O 1
ATOM 1532 N N . TRP A 1 188 ? 14.573 -17.315 -3.970 1.00 52.16 188 TRP A N 1
ATOM 1533 C CA . TRP A 1 188 ? 14.458 -17.489 -5.423 1.00 52.16 188 TRP A CA 1
ATOM 1534 C C . TRP A 1 188 ? 15.368 -18.603 -5.980 1.00 52.16 188 TRP A C 1
ATOM 1536 O O . TRP A 1 188 ? 14.934 -19.391 -6.822 1.00 52.16 188 TRP A O 1
ATOM 1546 N N . VAL A 1 189 ? 16.604 -18.730 -5.481 1.00 57.75 189 VAL A N 1
ATOM 1547 C CA . VAL A 1 189 ? 17.541 -19.811 -5.855 1.00 57.75 189 VAL A CA 1
ATOM 1548 C C . VAL A 1 189 ? 17.046 -21.179 -5.369 1.00 57.75 189 VAL A C 1
ATOM 1550 O O . VAL A 1 189 ? 17.044 -22.142 -6.139 1.00 57.75 189 VAL A O 1
ATOM 1553 N N . ARG A 1 190 ? 16.575 -21.276 -4.120 1.00 56.06 190 ARG A N 1
ATOM 1554 C CA . ARG A 1 190 ? 16.001 -22.503 -3.538 1.00 56.06 190 ARG A CA 1
ATOM 1555 C C . ARG A 1 190 ? 14.727 -22.926 -4.278 1.00 56.06 190 ARG A C 1
ATOM 1557 O O . ARG A 1 190 ? 14.557 -24.091 -4.623 1.00 56.06 190 ARG A O 1
ATOM 1564 N N . MET A 1 191 ? 13.905 -21.949 -4.632 1.00 52.09 191 MET A N 1
ATOM 1565 C CA . MET A 1 191 ? 12.680 -22.070 -5.418 1.00 52.09 191 MET A CA 1
ATOM 1566 C C . MET A 1 191 ? 12.898 -22.513 -6.877 1.00 52.09 191 MET A C 1
ATOM 1568 O O . MET A 1 191 ? 11.991 -23.087 -7.488 1.00 52.09 191 MET A O 1
ATOM 1572 N N . ARG A 1 192 ? 14.078 -22.251 -7.457 1.00 51.62 192 ARG A N 1
ATOM 1573 C CA . ARG A 1 192 ? 14.468 -22.721 -8.800 1.00 51.62 192 ARG A CA 1
ATOM 1574 C C . ARG A 1 192 ? 14.872 -24.198 -8.791 1.00 51.62 192 ARG A C 1
ATOM 1576 O O . ARG A 1 192 ? 14.589 -24.896 -9.756 1.00 51.62 192 ARG A O 1
ATOM 1583 N N . LYS A 1 193 ? 15.474 -24.674 -7.693 1.00 52.91 193 LYS A N 1
ATOM 1584 C CA . LYS A 1 193 ? 15.864 -26.084 -7.516 1.00 52.91 193 LYS A CA 1
ATOM 1585 C C . LYS A 1 193 ? 14.664 -27.026 -7.355 1.00 52.91 193 LYS A C 1
ATOM 1587 O O . LYS A 1 193 ? 14.715 -28.129 -7.875 1.00 52.91 193 LYS A O 1
ATOM 1592 N N . LEU A 1 194 ? 13.573 -26.580 -6.725 1.00 50.03 194 LEU A N 1
ATOM 1593 C CA . LEU A 1 194 ? 12.356 -27.392 -6.521 1.00 50.03 194 LEU A CA 1
ATOM 1594 C C . LEU A 1 194 ? 11.542 -27.671 -7.801 1.00 50.03 194 LEU A C 1
ATOM 1596 O O . LEU A 1 194 ? 10.660 -28.515 -7.785 1.00 50.03 194 LEU A O 1
ATOM 1600 N N . LYS A 1 195 ? 11.819 -26.973 -8.911 1.00 47.94 195 LYS A N 1
ATOM 1601 C CA . LYS A 1 195 ? 11.217 -27.255 -10.230 1.00 47.94 195 LYS A CA 1
ATOM 1602 C C . LYS A 1 195 ? 12.079 -28.173 -11.109 1.00 47.94 195 LYS A C 1
ATOM 1604 O O . LYS A 1 195 ? 11.718 -28.409 -12.256 1.00 47.94 195 LYS A O 1
ATOM 1609 N N . GLY A 1 196 ? 13.227 -28.625 -10.600 1.00 44.50 196 GLY A N 1
ATOM 1610 C CA . GLY A 1 196 ? 14.187 -29.470 -11.316 1.00 44.50 196 GLY A CA 1
ATOM 1611 C C . GLY A 1 196 ? 14.317 -30.892 -10.763 1.00 44.50 196 GLY A C 1
ATOM 1612 O O . GLY A 1 196 ? 15.334 -31.523 -11.039 1.00 44.50 196 GLY A O 1
ATOM 1613 N N . SER A 1 197 ? 13.346 -31.368 -9.975 1.00 37.38 197 SER A N 1
ATOM 1614 C CA . SER A 1 197 ? 13.261 -3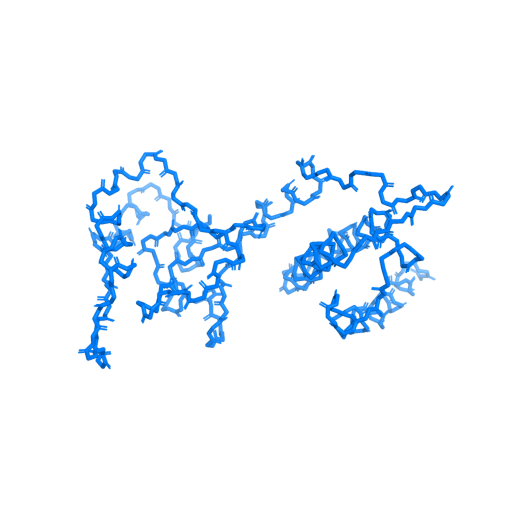2.738 -9.440 1.00 37.38 197 SER A CA 1
ATOM 1615 C C . SER A 1 197 ? 11.916 -33.361 -9.764 1.00 37.38 197 SER A C 1
ATOM 1617 O O . SER A 1 197 ? 10.915 -32.652 -9.505 1.00 37.38 197 SER A O 1
#

InterPro domains:
  IPR052724 Glycosyltransferase 117 domain-containing protein [PTHR16214] (8-176)
  IPR060492 TMEM260-associated domain 2 [PF28495] (17-89)

Nearest PDB structures (foldseek):
  7eaw-assembly1_A  TM=8.350E-01  e=2.512E+00  Arabidopsis thaliana
  8dz8-assembly5_E  TM=5.143E-01  e=1.351E+00  synthetic construct
  6dg6-assembly5_E  TM=5.520E-01  e=1.895E+00  synthetic construct
  8dz8-assembly7_G  TM=5.482E-01  e=2.005E+00  synthetic construct
  8dz8-assembly6_F  TM=6.246E-01  e=5.530E+00  synthetic construct

Sequence (197 aa):
MLPAAIRHLKGDELRNALPDRMEISLKGMRMLTKVDLLVLEVLANCNWERPLYMAISVGAVSKLKLDNFLVMEGLAYRFTPFDYQQWGDAQQPNSYAMDVERLYENLMDRYKYGGLDAHPLYLDETTRRICYSHRRLFAQLATQLLKQDDEVRARKVLSYARQVLPAYNVPEVYESGHSIWQLLTPLWVRMRKLKGS